Protein AF-A0A8D2JE62-F1 (afdb_monomer_lite)

Structure (mmCIF, N/CA/C/O backbone):
data_AF-A0A8D2JE62-F1
#
_entry.id   AF-A0A8D2JE62-F1
#
loop_
_atom_site.group_PDB
_atom_site.id
_atom_site.type_symbol
_atom_site.label_atom_id
_atom_site.label_alt_id
_atom_site.label_comp_id
_atom_site.label_asym_id
_atom_site.label_entity_id
_atom_site.label_seq_id
_atom_site.pdbx_PDB_ins_code
_atom_site.Cartn_x
_atom_site.Cartn_y
_atom_site.Cartn_z
_atom_site.occupancy
_atom_site.B_iso_or_equiv
_atom_site.auth_seq_id
_atom_site.auth_comp_id
_atom_site.auth_asym_id
_atom_site.auth_atom_id
_atom_site.pdbx_PDB_model_num
ATOM 1 N N . SER A 1 1 ? -6.660 8.225 50.524 1.00 77.94 1 SER A N 1
ATOM 2 C CA . SER A 1 1 ? -7.912 8.021 49.772 1.00 77.94 1 SER A CA 1
ATOM 3 C C . SER A 1 1 ? -7.592 7.140 48.583 1.00 77.94 1 SER A C 1
ATOM 5 O O . SER A 1 1 ? -6.621 7.439 47.899 1.00 77.94 1 SER A O 1
ATOM 7 N N . GLU A 1 2 ? -8.326 6.053 48.366 1.00 88.00 2 GLU A N 1
ATOM 8 C CA . GLU A 1 2 ? -8.067 5.093 47.274 1.00 88.00 2 GLU A CA 1
ATOM 9 C C . GLU A 1 2 ? -8.106 5.766 45.893 1.00 88.00 2 GLU A C 1
ATOM 11 O O . GLU A 1 2 ? -7.274 5.485 45.040 1.00 88.00 2 GLU A O 1
ATOM 16 N N . MET A 1 3 ? -8.961 6.779 45.735 1.00 85.88 3 MET A N 1
ATOM 17 C CA . MET A 1 3 ? -9.026 7.641 44.548 1.00 85.88 3 MET A CA 1
ATOM 18 C C . MET A 1 3 ? -7.723 8.394 44.242 1.00 85.88 3 MET A C 1
ATOM 20 O O . MET A 1 3 ? -7.415 8.643 43.082 1.00 85.88 3 MET A O 1
ATOM 24 N N . ALA A 1 4 ? -6.946 8.764 45.266 1.00 89.69 4 ALA A N 1
ATOM 25 C CA . ALA A 1 4 ? -5.670 9.448 45.056 1.00 89.69 4 ALA A CA 1
ATOM 26 C C . ALA A 1 4 ? -4.603 8.487 44.512 1.00 89.69 4 ALA A C 1
ATOM 28 O O . ALA A 1 4 ? -3.853 8.875 43.626 1.00 89.69 4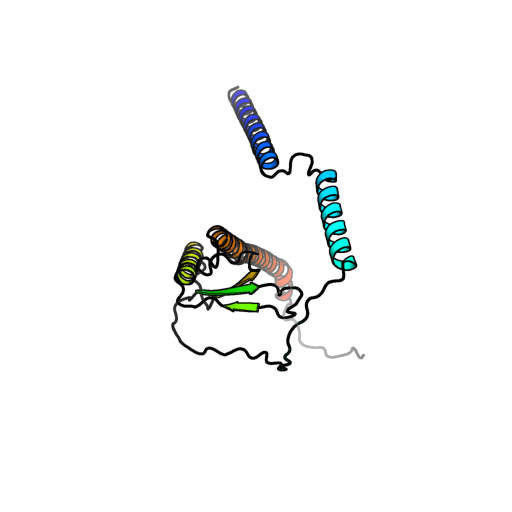 ALA A O 1
ATOM 29 N N . LYS A 1 5 ? -4.598 7.232 44.989 1.00 90.31 5 LYS A N 1
ATOM 30 C CA . LYS A 1 5 ? -3.720 6.178 44.464 1.00 90.31 5 LYS A CA 1
ATOM 31 C C . LYS A 1 5 ? -4.073 5.821 43.024 1.00 90.31 5 LYS A C 1
ATOM 33 O O . LYS A 1 5 ? -3.188 5.788 42.186 1.00 90.31 5 LYS A O 1
ATOM 38 N N . LEU A 1 6 ? -5.362 5.647 42.724 1.00 92.38 6 LEU A N 1
ATOM 39 C CA . LEU A 1 6 ? -5.807 5.329 41.365 1.00 92.38 6 LEU A CA 1
ATOM 40 C C . LEU A 1 6 ? -5.449 6.444 40.370 1.00 92.38 6 LEU A C 1
ATOM 42 O O . LEU A 1 6 ? -5.024 6.172 39.257 1.00 92.38 6 LEU A O 1
ATOM 46 N N . LYS A 1 7 ? -5.585 7.712 40.775 1.00 92.19 7 LYS A N 1
ATOM 47 C CA . LYS A 1 7 ? -5.187 8.853 39.941 1.00 92.19 7 LYS A CA 1
ATOM 48 C C . LYS A 1 7 ? -3.679 8.878 39.671 1.00 92.19 7 LYS A C 1
ATOM 50 O O . LYS A 1 7 ? -3.275 9.235 38.571 1.00 92.19 7 LYS A O 1
ATOM 55 N N . GLU A 1 8 ? -2.867 8.557 40.674 1.00 92.88 8 GLU A N 1
ATOM 56 C CA . GLU A 1 8 ? -1.410 8.477 40.539 1.00 92.88 8 GLU A CA 1
ATOM 57 C C . GLU A 1 8 ? -0.997 7.316 39.628 1.00 92.88 8 GLU A C 1
ATOM 59 O O . GLU A 1 8 ? -0.172 7.511 38.746 1.00 92.88 8 GLU A O 1
ATOM 64 N N . GLU A 1 9 ? -1.637 6.156 39.771 1.00 93.19 9 GLU A N 1
ATOM 65 C CA . GLU A 1 9 ? -1.402 4.974 38.938 1.00 93.19 9 GLU A CA 1
ATOM 66 C C . GLU A 1 9 ? -1.793 5.217 37.478 1.00 93.19 9 GLU A C 1
ATOM 68 O O . GLU A 1 9 ? -0.988 4.990 36.585 1.00 93.19 9 GLU A O 1
ATOM 73 N N . VAL A 1 10 ? -2.969 5.802 37.225 1.00 94.06 10 VAL A N 1
ATOM 74 C CA . VAL A 1 10 ? -3.383 6.188 35.865 1.00 94.06 10 VAL A CA 1
ATOM 75 C C . VAL A 1 10 ? -2.431 7.221 35.268 1.00 94.06 10 VAL A C 1
ATOM 77 O O . VAL A 1 10 ? -2.075 7.118 34.101 1.00 94.06 10 VAL A O 1
ATOM 80 N N . LYS A 1 11 ? -1.998 8.213 36.054 1.00 95.44 11 LYS A N 1
ATOM 81 C CA . LYS A 1 11 ? -1.038 9.220 35.592 1.00 95.44 11 LYS A CA 1
ATOM 82 C C . LYS A 1 11 ? 0.308 8.586 35.242 1.00 95.44 11 LYS A C 1
ATOM 84 O O . LYS A 1 11 ? 0.858 8.911 34.200 1.00 95.44 11 LYS A O 1
ATOM 89 N N . SER A 1 12 ? 0.802 7.690 36.092 1.00 94.38 12 SER A N 1
ATOM 90 C CA . SER A 1 12 ? 2.058 6.975 35.875 1.00 94.38 12 SER A CA 1
ATOM 91 C C . SER A 1 12 ? 1.988 6.080 34.643 1.00 94.38 12 SER A C 1
ATOM 93 O O . SER A 1 12 ? 2.937 6.055 33.867 1.00 94.38 12 SER A O 1
ATOM 95 N N . GLU A 1 13 ? 0.880 5.363 34.446 1.00 94.38 13 GLU A N 1
ATOM 96 C CA . GLU A 1 13 ? 0.725 4.497 33.278 1.00 94.38 13 GLU A CA 1
ATOM 97 C C . GLU A 1 13 ? 0.592 5.337 32.004 1.00 94.38 13 GLU A C 1
ATOM 99 O O . GLU A 1 13 ? 1.232 5.035 31.010 1.00 94.38 13 GLU A O 1
ATOM 104 N N . MET A 1 14 ? -0.136 6.458 32.043 1.00 95.00 14 MET A N 1
ATOM 105 C CA . MET A 1 14 ? -0.191 7.390 30.912 1.00 95.00 14 MET A CA 1
ATOM 106 C C . MET A 1 14 ? 1.179 7.983 30.570 1.00 95.00 14 MET A C 1
ATOM 108 O O . MET A 1 14 ? 1.516 8.055 29.396 1.00 95.00 14 MET A O 1
ATOM 112 N N . GLU A 1 15 ? 1.960 8.420 31.563 1.00 94.50 15 GLU A N 1
ATOM 113 C CA . GLU A 1 15 ? 3.310 8.960 31.331 1.00 94.50 15 GLU A CA 1
ATOM 114 C C . GLU A 1 15 ? 4.224 7.904 30.697 1.00 94.50 15 GLU A C 1
ATOM 116 O O . GLU A 1 15 ? 4.922 8.195 29.733 1.00 94.50 15 GLU A O 1
ATOM 121 N N . LYS A 1 16 ? 4.124 6.655 31.154 1.00 95.56 16 LYS A N 1
ATOM 122 C CA . LYS A 1 16 ? 4.861 5.519 30.597 1.00 95.56 16 LYS A CA 1
ATOM 123 C C . LYS A 1 16 ? 4.451 5.179 29.161 1.00 95.56 16 LYS A C 1
ATOM 125 O O . LYS A 1 16 ? 5.318 4.890 28.345 1.00 95.56 16 LYS A O 1
ATOM 130 N N . GLU A 1 17 ? 3.160 5.230 28.837 1.00 95.69 17 GLU A N 1
ATOM 131 C CA . GLU A 1 17 ? 2.690 5.038 27.457 1.00 95.69 17 GLU A CA 1
ATOM 132 C C . GLU A 1 17 ? 3.149 6.187 26.543 1.00 95.69 17 GLU A C 1
ATOM 134 O O . GLU A 1 17 ? 3.487 5.951 25.388 1.00 95.69 17 GLU A O 1
ATOM 139 N N . PHE A 1 18 ? 3.222 7.427 27.044 1.00 95.75 18 PHE A N 1
ATOM 140 C CA . PHE A 1 18 ? 3.784 8.546 26.278 1.00 95.75 18 PHE A CA 1
ATOM 141 C C . PHE A 1 18 ? 5.275 8.365 25.991 1.00 95.75 18 PHE A C 1
ATOM 143 O O . PHE A 1 18 ? 5.689 8.587 24.855 1.00 95.75 18 PHE A O 1
ATOM 150 N N . ASP A 1 19 ? 6.059 7.949 26.986 1.00 95.56 19 ASP A N 1
ATOM 151 C CA . ASP A 1 19 ? 7.485 7.667 26.797 1.00 95.56 19 ASP A CA 1
ATOM 152 C C . ASP A 1 19 ? 7.686 6.516 25.796 1.00 95.56 19 ASP A C 1
ATOM 154 O O . ASP A 1 19 ? 8.519 6.618 24.900 1.00 95.56 19 ASP A O 1
ATOM 158 N N . HIS A 1 20 ? 6.848 5.474 25.865 1.00 94.25 20 HIS A N 1
ATOM 159 C CA . HIS A 1 20 ? 6.879 4.368 24.907 1.00 94.25 20 HIS A CA 1
ATOM 160 C C . HIS A 1 20 ? 6.617 4.821 23.463 1.00 94.25 20 HIS A C 1
ATOM 162 O O . HIS A 1 20 ? 7.336 4.405 22.558 1.00 94.25 20 HIS A O 1
ATOM 168 N N . ILE A 1 21 ? 5.633 5.703 23.252 1.00 94.00 21 ILE A N 1
ATOM 169 C CA . ILE A 1 21 ? 5.324 6.264 21.928 1.00 94.00 21 ILE A CA 1
ATOM 170 C C . ILE A 1 21 ? 6.482 7.123 21.407 1.00 94.00 21 ILE A C 1
ATOM 172 O O . ILE A 1 21 ? 6.768 7.100 20.213 1.00 94.00 21 ILE A O 1
ATOM 176 N N . ILE A 1 22 ? 7.137 7.904 22.272 1.00 91.00 22 ILE A N 1
ATOM 177 C CA . ILE A 1 22 ? 8.282 8.734 21.869 1.00 91.00 22 ILE A CA 1
ATOM 178 C C . ILE A 1 22 ? 9.429 7.848 21.379 1.00 91.00 22 ILE A C 1
ATOM 180 O O . ILE A 1 22 ? 9.965 8.119 20.306 1.00 91.00 22 ILE A O 1
ATOM 184 N N . ASP A 1 23 ? 9.754 6.789 22.120 1.00 90.19 23 ASP A N 1
ATOM 185 C CA . ASP A 1 23 ? 10.817 5.851 21.752 1.00 90.19 23 ASP A CA 1
ATOM 186 C C . ASP A 1 23 ? 10.491 5.114 20.438 1.00 90.19 23 ASP A C 1
ATOM 188 O O . ASP A 1 23 ? 11.339 5.028 19.553 1.00 90.19 23 ASP A O 1
ATOM 192 N N . GLU A 1 24 ? 9.247 4.646 20.268 1.00 89.56 24 GLU A N 1
ATOM 193 C CA . GLU A 1 24 ? 8.791 3.974 19.041 1.00 89.56 24 GLU A CA 1
ATOM 194 C C . GLU A 1 24 ? 8.890 4.897 17.820 1.00 89.56 24 GLU A C 1
ATOM 196 O O . GLU A 1 24 ? 9.464 4.526 16.798 1.00 89.56 24 GLU A O 1
ATOM 201 N N . VAL A 1 25 ? 8.407 6.136 17.942 1.00 84.94 25 VAL A N 1
ATOM 202 C CA . VAL A 1 25 ? 8.476 7.124 16.857 1.00 84.94 25 VAL A CA 1
ATOM 203 C C . VAL A 1 25 ? 9.922 7.533 16.562 1.00 84.94 25 VAL A C 1
ATOM 205 O O . VAL A 1 25 ? 10.266 7.806 15.411 1.00 84.94 25 VAL A O 1
ATOM 208 N N . GLU A 1 26 ? 10.790 7.597 17.570 1.00 80.88 26 GLU A N 1
ATOM 209 C CA . GLU A 1 26 ? 12.200 7.932 17.375 1.00 80.88 26 GLU A CA 1
ATOM 210 C C . GLU A 1 26 ? 12.970 6.812 16.652 1.00 80.88 26 GLU A C 1
ATOM 212 O O . GLU A 1 26 ? 13.775 7.117 15.764 1.00 80.88 26 GLU A O 1
ATOM 217 N N . ASP A 1 27 ? 12.670 5.546 16.955 1.00 82.00 27 ASP A N 1
ATOM 218 C CA . ASP A 1 27 ? 13.190 4.371 16.245 1.00 82.00 27 ASP A CA 1
ATOM 219 C C . ASP A 1 27 ? 12.645 4.281 14.806 1.00 82.00 27 ASP A C 1
ATOM 221 O O . ASP A 1 27 ? 13.393 4.003 13.861 1.00 82.00 27 ASP A O 1
ATOM 225 N N . GLU A 1 28 ? 11.359 4.574 14.590 1.00 81.50 28 GLU A N 1
ATOM 226 C CA . GLU A 1 28 ? 10.763 4.651 13.249 1.00 81.50 28 GLU A CA 1
ATOM 227 C C . GLU A 1 28 ? 11.423 5.753 12.406 1.00 81.50 28 GLU A C 1
ATOM 229 O O . GLU A 1 28 ? 11.853 5.514 11.279 1.00 81.50 28 GLU A O 1
ATOM 234 N N . LEU A 1 29 ? 11.619 6.949 12.966 1.00 72.62 29 LEU A N 1
ATOM 235 C CA . LEU A 1 29 ? 12.303 8.042 12.268 1.00 72.62 29 LEU A CA 1
ATOM 236 C C . LEU A 1 29 ? 13.772 7.723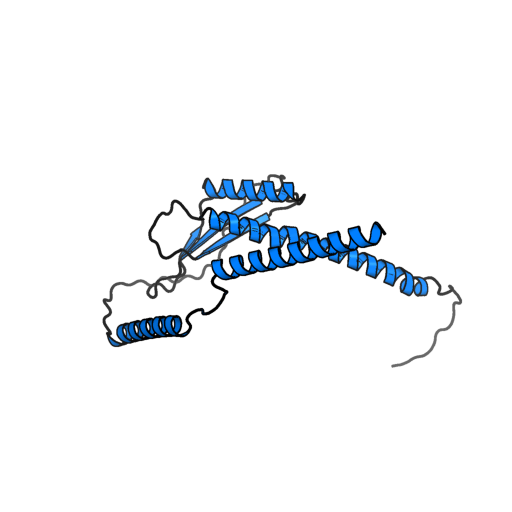 11.953 1.00 72.62 29 LEU A C 1
ATOM 238 O O . LEU A 1 29 ? 14.304 8.208 10.947 1.00 72.62 29 LEU A O 1
ATOM 242 N N . GLU A 1 30 ? 14.446 6.947 12.803 1.00 69.44 30 GLU A N 1
ATOM 243 C CA . GLU A 1 30 ? 15.817 6.484 12.573 1.00 69.44 30 GLU A CA 1
ATOM 244 C C . GLU A 1 30 ? 15.878 5.431 11.458 1.00 69.44 30 GLU A C 1
ATOM 246 O O . GLU A 1 30 ? 16.712 5.536 10.554 1.00 69.44 30 GLU A O 1
ATOM 251 N N . THR A 1 31 ? 14.959 4.464 11.464 1.00 67.50 31 THR A N 1
ATOM 252 C CA . THR A 1 31 ? 14.883 3.401 10.447 1.00 67.50 31 THR A CA 1
ATOM 253 C C . THR A 1 31 ? 14.423 3.907 9.079 1.00 67.50 31 THR A C 1
ATOM 255 O O . THR A 1 31 ? 14.928 3.446 8.054 1.00 67.50 31 THR A O 1
ATOM 258 N N . GLU A 1 32 ? 13.544 4.906 9.040 1.00 68.62 32 GLU A N 1
ATOM 259 C CA . GLU A 1 32 ? 13.113 5.578 7.811 1.00 68.62 32 GLU A CA 1
ATOM 260 C C . GLU A 1 32 ? 14.114 6.643 7.317 1.00 68.62 32 GLU A C 1
ATOM 262 O O . GLU A 1 32 ? 13.937 7.225 6.243 1.00 68.62 32 GLU A O 1
ATOM 267 N N . GLY A 1 33 ? 15.195 6.901 8.066 1.00 60.84 33 GLY A N 1
ATOM 268 C CA . GLY A 1 33 ? 16.238 7.865 7.694 1.00 60.84 33 GLY A CA 1
ATOM 269 C C . GLY A 1 33 ? 15.775 9.328 7.720 1.00 60.84 33 GLY A C 1
ATOM 270 O O . GLY A 1 33 ? 16.369 10.184 7.059 1.00 60.84 33 GLY A O 1
ATOM 271 N N . LEU A 1 34 ? 14.705 9.621 8.465 1.00 56.78 34 LEU A N 1
ATOM 272 C CA . LEU A 1 34 ? 14.113 10.951 8.628 1.00 56.78 34 LEU A CA 1
ATOM 273 C C . LEU A 1 34 ? 14.678 11.701 9.848 1.00 56.78 34 LEU A C 1
ATOM 275 O O . LEU A 1 34 ? 14.569 12.930 9.930 1.00 56.78 34 LEU A O 1
ATOM 279 N N . LYS A 1 35 ? 15.343 10.992 10.766 1.00 57.59 35 LYS A N 1
ATOM 280 C CA . LYS A 1 35 ? 16.082 11.560 11.899 1.00 57.59 35 LYS A CA 1
ATOM 281 C C . LYS A 1 35 ? 17.449 12.085 11.451 1.00 57.59 35 LYS A C 1
ATOM 283 O O . LYS A 1 35 ? 18.445 11.382 11.501 1.00 57.59 35 LYS A O 1
ATOM 288 N N . GLY A 1 36 ? 17.497 13.357 11.057 1.00 62.72 36 GLY A N 1
ATOM 289 C CA . GLY A 1 36 ? 18.741 14.135 11.019 1.00 62.72 36 GLY A CA 1
ATOM 290 C C . GLY A 1 36 ? 19.742 13.769 9.911 1.00 62.72 36 GLY A C 1
ATOM 291 O O . GLY A 1 36 ? 20.445 12.774 9.963 1.00 62.72 36 GLY A O 1
ATOM 292 N N . GLU A 1 37 ? 19.886 14.704 8.968 1.00 60.38 37 GLU A N 1
ATOM 293 C CA . GLU A 1 37 ? 20.927 14.770 7.933 1.00 60.38 37 GLU A CA 1
ATOM 294 C C . GLU A 1 37 ? 20.813 13.723 6.808 1.00 60.38 37 GLU A C 1
ATOM 296 O O . GLU A 1 37 ? 21.725 12.950 6.528 1.00 60.38 37 GLU A O 1
ATOM 301 N N . PHE A 1 38 ? 19.742 13.839 6.006 1.00 62.78 38 PHE A N 1
ATOM 302 C CA . PHE A 1 38 ? 19.917 13.668 4.560 1.00 62.78 38 PHE A CA 1
ATOM 303 C C . PHE A 1 38 ? 21.101 14.554 4.164 1.00 62.78 38 PHE A C 1
ATOM 305 O O . PHE A 1 38 ? 20.961 15.783 4.157 1.00 62.78 38 PHE A O 1
ATOM 312 N N . ASP A 1 39 ? 22.274 13.953 3.931 1.00 70.75 39 ASP A N 1
ATOM 313 C CA . ASP A 1 39 ? 23.511 14.686 3.672 1.00 70.75 39 ASP A CA 1
ATOM 314 C C . ASP A 1 39 ? 23.373 15.407 2.330 1.00 70.75 39 ASP A C 1
ATOM 316 O O . ASP A 1 39 ? 23.745 14.939 1.247 1.00 70.75 39 ASP A O 1
ATOM 320 N N . ARG A 1 40 ? 22.779 16.598 2.412 1.00 79.19 40 ARG A N 1
ATOM 321 C CA . ARG A 1 40 ? 22.464 17.456 1.281 1.00 79.19 40 ARG A CA 1
ATOM 322 C C . ARG A 1 40 ? 23.733 17.754 0.497 1.00 79.19 40 ARG A C 1
ATOM 324 O O . ARG A 1 40 ? 23.651 17.947 -0.715 1.00 79.19 40 ARG A O 1
ATOM 331 N N . LYS A 1 41 ? 24.903 17.763 1.148 1.00 78.56 41 LYS A N 1
ATOM 332 C CA . LYS A 1 41 ? 26.198 17.970 0.496 1.00 78.56 41 LYS A CA 1
ATOM 333 C C . LYS A 1 41 ? 26.618 16.722 -0.280 1.00 78.56 41 LYS A C 1
ATOM 335 O O . LYS A 1 41 ? 27.015 16.866 -1.438 1.00 78.56 41 LYS A O 1
ATOM 340 N N . GLN A 1 42 ? 26.478 15.521 0.282 1.00 82.31 42 GLN A N 1
ATOM 341 C CA . GLN A 1 42 ? 26.730 14.263 -0.435 1.00 82.31 42 GLN A CA 1
ATOM 342 C C . GLN A 1 42 ? 25.779 14.080 -1.627 1.00 82.31 42 GLN A C 1
ATOM 344 O O . GLN A 1 42 ? 26.236 13.784 -2.735 1.00 82.31 42 GLN A O 1
ATOM 349 N N . ALA A 1 43 ? 24.484 14.341 -1.444 1.00 81.81 43 ALA A N 1
ATOM 350 C CA . ALA A 1 43 ? 23.490 14.294 -2.514 1.00 81.81 43 ALA A CA 1
ATOM 351 C C . ALA A 1 43 ? 23.800 15.316 -3.623 1.00 81.81 43 ALA A C 1
ATOM 353 O O . ALA A 1 43 ? 23.815 14.971 -4.806 1.00 81.81 43 ALA A O 1
ATOM 354 N N . SER A 1 44 ? 24.153 16.553 -3.252 1.00 88.69 44 SER A N 1
ATOM 355 C CA . SER A 1 44 ? 24.541 17.597 -4.214 1.00 88.69 44 SER A CA 1
ATOM 356 C C . SER A 1 44 ? 25.818 17.233 -4.975 1.00 88.69 44 SER A C 1
ATOM 358 O O . SER A 1 44 ? 25.907 17.463 -6.179 1.00 88.69 44 SER A O 1
ATOM 360 N N . LYS A 1 45 ? 26.802 16.618 -4.308 1.00 91.38 45 LYS A N 1
ATOM 361 C CA . LYS A 1 45 ? 28.040 16.142 -4.943 1.00 91.38 45 LYS A CA 1
ATOM 362 C C . LYS A 1 45 ? 27.771 14.993 -5.920 1.00 91.38 45 LYS A C 1
ATOM 364 O O . LYS A 1 45 ? 28.352 14.972 -7.006 1.00 91.38 45 LYS A O 1
ATOM 369 N N . SER A 1 46 ? 26.876 14.071 -5.561 1.00 88.75 46 SER A N 1
ATOM 370 C CA . SER A 1 46 ? 26.434 12.977 -6.435 1.00 88.75 46 SER A CA 1
ATOM 371 C C . SER A 1 46 ? 25.721 13.509 -7.685 1.00 88.75 46 SER A C 1
ATOM 373 O O . SER A 1 46 ? 26.035 13.114 -8.814 1.00 88.75 46 SER A O 1
ATOM 375 N N . LEU A 1 47 ? 24.843 14.501 -7.503 1.00 91.38 47 LEU A N 1
ATOM 376 C CA . LEU A 1 47 ? 24.164 15.185 -8.601 1.00 91.38 47 LEU A CA 1
ATOM 377 C C . LEU A 1 47 ? 25.158 15.915 -9.517 1.00 91.38 47 LEU A C 1
ATOM 379 O O . LEU A 1 47 ? 25.101 15.752 -10.734 1.00 91.38 47 LEU A O 1
ATOM 383 N N . ALA A 1 48 ? 26.110 16.659 -8.951 1.00 93.31 48 ALA A N 1
ATOM 384 C CA . ALA A 1 48 ? 27.133 17.373 -9.715 1.00 93.31 48 ALA A CA 1
ATOM 385 C C . ALA A 1 48 ? 28.036 16.422 -10.522 1.00 93.31 48 ALA A C 1
ATOM 387 O O . ALA A 1 48 ? 28.325 16.683 -11.688 1.00 93.31 48 ALA A O 1
ATOM 388 N N . SER A 1 49 ? 28.440 15.283 -9.945 1.00 89.94 49 SER A N 1
ATOM 389 C CA . SER A 1 49 ? 29.208 14.259 -10.672 1.00 89.94 49 SER A CA 1
ATOM 390 C C . SER A 1 49 ? 28.410 13.668 -11.836 1.00 89.94 49 SER A C 1
ATOM 392 O O . SER A 1 49 ? 28.960 13.431 -12.912 1.00 89.94 49 SER A O 1
ATOM 394 N N . THR A 1 50 ? 27.106 13.472 -11.641 1.00 91.00 50 THR A N 1
ATOM 395 C CA . THR A 1 50 ? 26.204 12.978 -12.687 1.00 91.00 50 THR A CA 1
ATOM 396 C C . THR A 1 50 ? 26.025 14.009 -13.802 1.00 91.00 50 THR A C 1
ATOM 398 O O . THR A 1 50 ? 26.101 13.647 -14.973 1.00 91.00 50 THR A O 1
ATOM 401 N N . LEU A 1 51 ? 25.878 15.294 -13.466 1.00 93.19 51 LEU A N 1
ATOM 402 C CA . LEU A 1 51 ? 25.820 16.390 -14.439 1.00 93.19 51 LEU A CA 1
ATOM 403 C C . LEU A 1 51 ? 27.103 16.497 -15.270 1.00 93.19 51 LEU A C 1
ATOM 405 O O . LEU A 1 51 ? 27.017 16.557 -16.493 1.00 93.19 51 LEU A O 1
ATOM 409 N N . ASN A 1 52 ? 28.279 16.430 -14.642 1.00 91.69 52 ASN A N 1
ATOM 410 C CA . ASN A 1 52 ? 29.553 16.460 -15.368 1.00 91.69 52 ASN A CA 1
ATOM 411 C C . ASN A 1 52 ? 29.677 15.282 -16.347 1.00 91.69 52 ASN A C 1
ATOM 413 O O . ASN A 1 52 ? 30.007 15.490 -17.508 1.00 91.69 52 ASN A O 1
ATOM 417 N N . LYS A 1 53 ? 29.282 14.066 -15.939 1.00 90.94 53 LYS A N 1
ATOM 418 C CA . LYS A 1 53 ? 29.243 12.898 -16.841 1.00 90.94 53 LYS A CA 1
ATOM 419 C C . LYS A 1 53 ? 28.305 13.094 -18.036 1.00 90.94 53 LYS A C 1
ATOM 421 O O . LYS A 1 53 ? 28.550 12.532 -19.100 1.00 90.94 53 LYS A O 1
ATOM 426 N N . LEU A 1 54 ? 27.202 13.824 -17.868 1.00 89.75 54 LEU A N 1
ATOM 427 C CA . LEU A 1 54 ? 26.268 14.112 -18.960 1.00 89.75 54 LEU A CA 1
ATOM 428 C C . LEU A 1 54 ? 26.835 15.158 -19.922 1.00 89.75 54 LEU A C 1
ATOM 430 O O . LEU A 1 54 ? 26.701 14.980 -21.129 1.00 89.75 54 LEU A O 1
ATOM 434 N N . ILE A 1 55 ? 27.506 16.187 -19.403 1.00 88.88 55 ILE A N 1
ATOM 435 C CA . ILE A 1 55 ? 28.216 17.186 -20.211 1.00 88.88 55 ILE A CA 1
ATOM 436 C C . ILE A 1 55 ? 29.337 16.510 -21.011 1.00 88.88 55 ILE A C 1
ATOM 438 O O . ILE A 1 55 ? 29.375 16.657 -22.228 1.00 88.88 55 ILE A O 1
ATOM 442 N N . ASP A 1 56 ? 30.145 15.648 -20.385 1.00 85.25 56 ASP A N 1
ATOM 443 C CA . ASP A 1 56 ? 31.204 14.890 -21.070 1.00 85.25 56 ASP A CA 1
ATOM 444 C C . ASP A 1 56 ? 30.646 14.004 -22.198 1.00 85.25 56 ASP A C 1
ATOM 446 O O . ASP A 1 56 ? 31.251 13.853 -23.262 1.00 85.25 56 ASP A O 1
ATOM 450 N N . LYS A 1 57 ? 29.462 13.410 -21.998 1.00 81.94 57 LYS A N 1
ATOM 451 C CA . LYS A 1 57 ? 28.771 12.600 -23.017 1.00 81.94 57 LYS A CA 1
ATOM 452 C C . LYS A 1 57 ? 28.175 13.434 -24.154 1.00 81.94 57 LYS A C 1
ATOM 454 O O . LYS A 1 57 ? 27.986 12.891 -25.240 1.00 81.94 57 LYS A O 1
ATOM 459 N N . LEU A 1 58 ? 27.871 14.709 -23.915 1.00 80.50 58 LEU A N 1
ATOM 460 C CA . LEU A 1 58 ? 27.407 15.645 -24.940 1.00 80.50 58 LEU A CA 1
ATOM 461 C C . LEU A 1 58 ? 28.585 16.221 -25.740 1.00 80.50 58 LEU A C 1
ATOM 463 O O . LEU A 1 58 ? 28.517 16.246 -26.967 1.00 80.50 58 LEU A O 1
ATOM 467 N N . ASP A 1 59 ? 29.686 16.576 -25.075 1.00 70.62 59 ASP A N 1
ATOM 468 C CA . ASP A 1 59 ? 30.893 17.113 -25.721 1.00 70.62 59 ASP A CA 1
ATOM 469 C C . ASP A 1 59 ? 31.697 16.045 -26.482 1.00 70.62 59 ASP A C 1
ATOM 471 O O . ASP A 1 59 ? 32.367 16.346 -27.470 1.00 70.62 59 ASP A O 1
ATOM 475 N N . SER A 1 60 ? 31.610 14.769 -26.087 1.00 61.50 60 SER A N 1
ATOM 476 C CA . SER A 1 60 ? 32.344 13.675 -26.747 1.00 61.50 60 SER A CA 1
ATOM 477 C C . SER A 1 60 ? 31.765 13.208 -28.090 1.00 61.50 60 SER A C 1
ATOM 479 O O . SER A 1 60 ? 32.352 12.320 -28.709 1.00 61.50 60 SER A O 1
ATOM 481 N N . GLY A 1 61 ? 30.669 13.800 -28.583 1.00 57.84 61 GLY A N 1
ATOM 482 C CA . GLY A 1 61 ? 30.305 13.866 -30.010 1.00 57.84 61 GLY A CA 1
ATOM 483 C C . GLY A 1 61 ? 30.331 12.581 -30.864 1.00 57.84 61 GLY A C 1
ATOM 484 O O . GLY A 1 61 ? 30.373 12.686 -32.090 1.00 57.84 61 GLY A O 1
ATOM 485 N N . LYS A 1 62 ? 30.327 11.365 -30.295 1.00 43.91 62 LYS A N 1
ATOM 486 C CA . LYS A 1 62 ? 30.561 10.127 -31.064 1.00 43.91 62 LYS A CA 1
ATOM 487 C C . LYS A 1 62 ? 29.313 9.255 -31.161 1.00 43.91 62 LYS A C 1
ATOM 489 O O . LYS A 1 62 ? 28.995 8.454 -30.287 1.00 43.91 62 LYS A O 1
ATOM 494 N N . VAL A 1 63 ? 28.638 9.399 -32.296 1.00 48.25 63 VAL A N 1
ATOM 495 C CA . VAL A 1 63 ? 27.492 8.596 -32.734 1.00 48.25 63 VAL A CA 1
ATOM 496 C C . VAL A 1 63 ? 27.983 7.473 -33.660 1.00 48.25 63 VAL A C 1
ATOM 498 O O . VAL A 1 63 ? 28.632 7.778 -34.660 1.00 48.25 63 VAL A O 1
ATOM 501 N N . PRO A 1 64 ? 27.630 6.192 -33.440 1.00 39.59 64 PRO A N 1
ATOM 502 C CA . PRO A 1 64 ? 27.587 5.212 -34.513 1.00 39.59 64 PRO A CA 1
ATOM 503 C C . PRO A 1 64 ? 26.150 5.103 -35.031 1.00 39.59 64 PRO A C 1
ATOM 505 O O . PRO A 1 64 ? 25.226 4.655 -34.348 1.00 39.59 64 PRO A O 1
ATOM 508 N N . ASN A 1 65 ? 25.984 5.593 -36.250 1.00 38.66 65 ASN A N 1
ATOM 509 C CA . ASN A 1 65 ? 24.772 5.601 -37.055 1.00 38.66 65 ASN A CA 1
ATOM 510 C C . ASN A 1 65 ? 24.507 4.200 -37.648 1.00 38.66 65 ASN A C 1
ATOM 512 O O . ASN A 1 65 ? 25.471 3.535 -38.027 1.00 38.66 65 ASN A O 1
ATOM 516 N N . LYS A 1 66 ? 23.238 3.768 -37.735 1.00 35.72 66 LYS A N 1
ATOM 517 C CA . LYS A 1 66 ? 22.741 2.773 -38.712 1.00 35.72 66 LYS A CA 1
ATOM 518 C C . LYS A 1 66 ? 21.218 2.576 -38.602 1.00 35.72 66 LYS A C 1
ATOM 520 O O . LYS A 1 66 ? 20.751 2.061 -37.592 1.00 35.72 66 LYS A O 1
ATOM 525 N N . GLY A 1 67 ? 20.517 2.884 -39.697 1.00 28.17 67 GLY A N 1
ATOM 526 C CA . GLY A 1 67 ? 19.477 2.016 -40.266 1.00 28.17 67 GLY A CA 1
ATOM 527 C C . GLY A 1 67 ? 18.011 2.373 -40.010 1.00 28.17 67 GLY A C 1
ATOM 528 O O . GLY A 1 67 ? 17.409 1.834 -39.092 1.00 28.17 67 GLY A O 1
ATOM 529 N N . ASP A 1 68 ? 17.474 3.236 -40.874 1.00 32.03 68 ASP A N 1
ATOM 530 C CA . ASP A 1 68 ? 16.185 3.195 -41.592 1.00 32.03 68 ASP A CA 1
ATOM 531 C C . ASP A 1 68 ? 15.000 2.382 -41.023 1.00 32.03 68 ASP A C 1
ATOM 533 O O . ASP A 1 68 ? 15.064 1.154 -40.925 1.00 32.03 68 ASP A O 1
ATOM 537 N N . LYS A 1 69 ? 13.840 3.041 -40.863 1.00 32.78 69 LYS A N 1
ATOM 538 C CA . LYS A 1 69 ? 12.677 2.940 -41.780 1.00 32.78 69 LYS A CA 1
ATOM 539 C C . LYS A 1 69 ? 11.456 3.671 -41.211 1.00 32.78 69 LYS A C 1
ATOM 541 O O . LYS A 1 69 ? 11.051 3.439 -40.078 1.00 32.78 69 LYS A O 1
ATOM 546 N N . GLU A 1 70 ? 10.882 4.536 -42.042 1.00 38.88 70 GLU A N 1
ATOM 547 C CA . GLU A 1 70 ? 9.549 5.117 -41.893 1.00 38.88 70 GLU A CA 1
ATOM 548 C C . GLU A 1 70 ? 8.475 4.023 -41.880 1.00 38.88 70 GLU A C 1
ATOM 550 O O . GLU A 1 70 ? 8.506 3.116 -42.713 1.00 38.88 70 GLU A O 1
ATOM 555 N N . GLN A 1 71 ? 7.494 4.163 -40.989 1.00 35.25 71 GLN A N 1
ATOM 556 C CA . GLN A 1 71 ? 6.114 3.756 -41.234 1.00 35.25 71 GLN A CA 1
ATOM 557 C C . GLN A 1 71 ? 5.194 4.658 -40.407 1.00 35.25 71 GLN A C 1
ATOM 559 O O . GLN A 1 71 ? 5.170 4.603 -39.180 1.00 35.25 71 GLN A O 1
ATOM 564 N N . ASP A 1 72 ? 4.467 5.517 -41.121 1.00 32.94 72 ASP A N 1
ATOM 565 C CA . ASP A 1 72 ? 3.192 6.072 -40.683 1.00 32.94 72 ASP A CA 1
ATOM 566 C C . ASP A 1 72 ? 2.282 4.949 -40.156 1.00 32.94 72 ASP A C 1
ATOM 568 O O . ASP A 1 72 ? 2.249 3.860 -40.730 1.00 32.94 72 ASP A O 1
ATOM 572 N N . ILE A 1 73 ? 1.488 5.239 -39.123 1.00 35.25 73 ILE A N 1
ATOM 573 C CA . ILE A 1 73 ? 0.013 5.237 -39.181 1.00 35.25 73 ILE A CA 1
ATOM 574 C C . ILE A 1 73 ? -0.547 5.392 -37.756 1.00 35.25 73 ILE A C 1
ATOM 576 O O . ILE A 1 73 ? -0.483 4.510 -36.901 1.00 35.25 73 ILE A O 1
ATOM 580 N N . LEU A 1 74 ? -1.172 6.552 -37.547 1.00 51.94 74 LEU A N 1
ATOM 581 C CA . LEU A 1 74 ? -2.291 6.777 -36.636 1.00 51.94 74 LEU A CA 1
ATOM 582 C C . LEU A 1 74 ? -3.278 5.606 -36.675 1.00 51.94 74 LEU A C 1
ATOM 584 O O . LEU A 1 74 ? -4.000 5.460 -37.656 1.00 51.94 74 LEU A O 1
ATOM 588 N N . THR A 1 75 ? -3.404 4.836 -35.596 1.00 31.25 75 THR A N 1
ATOM 589 C CA . THR A 1 75 ? -4.628 4.073 -35.315 1.00 31.25 75 THR A CA 1
ATOM 590 C C . THR A 1 75 ? -4.743 3.817 -33.810 1.00 31.25 75 THR A C 1
ATOM 592 O O . THR A 1 75 ? -4.396 2.758 -33.296 1.00 31.25 75 THR A O 1
ATOM 595 N N . CYS A 1 76 ? -5.287 4.802 -33.091 1.00 42.94 76 CYS A N 1
ATOM 596 C CA . CYS A 1 76 ? -6.100 4.518 -31.912 1.00 42.94 76 CYS A CA 1
ATOM 597 C C . CYS A 1 76 ? -7.327 3.726 -32.379 1.00 42.94 76 CYS A C 1
ATOM 599 O O . CYS A 1 76 ? -8.340 4.318 -32.742 1.00 42.94 76 CYS A O 1
ATOM 601 N N . LEU A 1 77 ? -7.247 2.398 -32.390 1.00 34.94 77 LEU A N 1
ATOM 602 C CA . LEU A 1 77 ? -8.432 1.549 -32.409 1.00 34.94 77 LEU A CA 1
ATOM 603 C C . LEU A 1 77 ? -8.297 0.518 -31.303 1.00 34.94 77 LEU A C 1
ATOM 605 O O . LEU A 1 77 ? -7.493 -0.409 -31.359 1.00 34.94 77 LEU A O 1
ATOM 609 N N . CYS A 1 78 ? -9.126 0.715 -30.285 1.00 39.03 78 CYS A N 1
ATOM 610 C CA . CYS A 1 78 ? -9.539 -0.323 -29.365 1.00 39.03 78 CYS A CA 1
ATOM 611 C C . CYS A 1 78 ? -10.004 -1.548 -30.164 1.00 39.03 78 CYS A C 1
ATOM 613 O O . CYS A 1 78 ? -10.966 -1.426 -30.929 1.00 39.03 78 CYS A O 1
ATOM 615 N N . PRO A 1 79 ? -9.445 -2.745 -29.942 1.00 37.44 79 PRO A N 1
ATOM 616 C CA . PRO A 1 79 ? -10.188 -3.950 -30.231 1.00 37.44 79 PRO A CA 1
ATOM 617 C C . PRO A 1 79 ? -11.256 -4.071 -29.142 1.00 37.44 79 PRO A C 1
ATOM 619 O O . PRO A 1 79 ? -10.960 -4.364 -27.981 1.00 37.44 79 PRO A O 1
ATOM 622 N N . LEU A 1 80 ? -12.511 -3.818 -29.523 1.00 46.00 80 LEU A N 1
ATOM 623 C CA . LEU A 1 80 ? -13.658 -4.433 -28.865 1.00 46.00 80 LEU A CA 1
ATOM 624 C C . LEU A 1 80 ? -13.377 -5.941 -28.774 1.00 46.00 80 LEU A C 1
ATOM 626 O O . LEU A 1 80 ? -13.412 -6.637 -29.784 1.00 46.00 80 LEU A O 1
ATOM 630 N N . SER A 1 81 ? -13.119 -6.458 -27.573 1.00 40.97 81 SER A N 1
ATOM 631 C CA . SER A 1 81 ? -13.309 -7.881 -27.300 1.00 40.97 81 SER A CA 1
ATOM 632 C C . SER A 1 81 ? -14.699 -8.060 -26.695 1.00 40.97 81 SER A C 1
ATOM 634 O O . SER A 1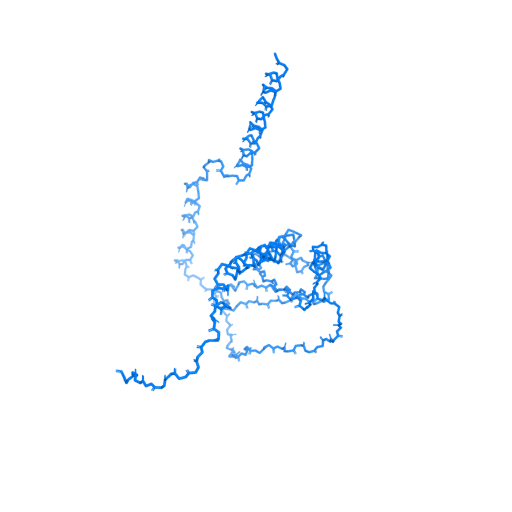 81 ? -14.879 -7.890 -25.488 1.00 40.97 81 SER A O 1
ATOM 636 N N . VAL A 1 82 ? -15.667 -8.354 -27.563 1.00 44.53 82 VAL A N 1
ATOM 637 C CA . VAL A 1 82 ? -16.944 -8.993 -27.226 1.00 44.53 82 VAL A CA 1
ATOM 638 C C . VAL A 1 82 ? -16.678 -10.477 -26.964 1.00 44.53 82 VAL A C 1
ATOM 640 O O . VAL A 1 82 ? -16.184 -11.159 -27.854 1.00 44.53 82 VAL A O 1
ATOM 643 N N . SER A 1 83 ? -16.932 -10.910 -25.727 1.00 39.94 83 SER A N 1
ATOM 644 C CA . SER A 1 83 ? -17.296 -12.253 -25.217 1.00 39.94 83 SER A CA 1
ATOM 645 C C . SER A 1 83 ? -16.972 -12.229 -23.716 1.00 39.94 83 SER A C 1
ATOM 647 O O . SER A 1 83 ? -15.914 -11.739 -23.329 1.00 39.94 83 SER A O 1
ATOM 649 N N . ASP A 1 84 ? -17.787 -12.699 -22.791 1.00 35.88 84 ASP A N 1
ATOM 650 C CA . ASP A 1 84 ? -19.018 -13.468 -22.874 1.00 35.88 84 ASP A CA 1
ATOM 651 C C . ASP A 1 84 ? -19.789 -13.201 -21.572 1.00 35.88 84 ASP A C 1
ATOM 653 O O . ASP A 1 84 ? -19.196 -12.831 -20.547 1.00 35.88 84 ASP A O 1
ATOM 657 N N . GLY A 1 85 ? -21.108 -13.316 -21.644 1.00 44.22 85 GLY A N 1
ATOM 658 C CA . GLY A 1 85 ? -22.000 -13.131 -20.513 1.00 44.22 85 GLY A CA 1
ATOM 659 C C . GLY A 1 85 ? -21.738 -14.185 -19.447 1.00 44.22 85 GLY A C 1
ATOM 660 O O . GLY A 1 85 ? -21.710 -15.375 -19.719 1.00 44.22 85 GLY A O 1
ATOM 661 N N . ASP A 1 86 ? -21.587 -13.725 -18.220 1.00 49.03 86 ASP A N 1
ATOM 662 C CA . ASP A 1 86 ? -21.785 -14.531 -17.020 1.00 49.03 86 ASP A CA 1
ATOM 663 C C . ASP A 1 86 ? -22.279 -13.501 -15.945 1.00 49.03 86 ASP A C 1
ATOM 665 O O . ASP A 1 86 ? -21.980 -12.301 -16.050 1.00 49.03 86 ASP A O 1
ATOM 669 N N . PRO A 1 87 ? -23.177 -13.821 -15.016 1.00 47.97 87 PRO A N 1
ATOM 670 C CA . PRO A 1 87 ? -23.734 -12.826 -14.097 1.00 47.97 87 PRO A CA 1
ATOM 671 C C . PRO A 1 87 ? -23.191 -13.040 -12.684 1.00 47.97 87 PRO A C 1
ATOM 673 O O . PRO A 1 87 ? -23.957 -13.321 -11.772 1.00 47.97 87 PRO A O 1
ATOM 676 N N . ASP A 1 88 ? -21.874 -12.936 -12.501 1.00 50.38 88 ASP A N 1
ATOM 677 C CA . ASP A 1 88 ? -21.255 -13.315 -11.224 1.00 50.38 88 ASP A CA 1
ATOM 678 C C . ASP A 1 88 ? -20.161 -12.344 -10.782 1.00 50.38 88 ASP A C 1
ATOM 680 O O . ASP A 1 88 ? -18.990 -12.685 -10.808 1.00 50.38 88 ASP A O 1
ATOM 684 N N . GLY A 1 89 ? -20.518 -11.093 -10.483 1.00 59.47 89 GLY A N 1
ATOM 685 C CA . GLY A 1 89 ? -19.628 -10.093 -9.872 1.00 59.47 89 GLY A CA 1
ATOM 686 C C . GLY A 1 89 ? -18.139 -10.171 -10.229 1.00 59.47 89 GLY A C 1
ATOM 687 O O . GLY A 1 89 ? -17.274 -10.291 -9.359 1.00 59.47 89 GLY A O 1
ATOM 688 N N . ARG A 1 90 ? -17.825 -10.183 -11.532 1.00 70.19 90 ARG A N 1
ATOM 689 C CA . ARG A 1 90 ? -16.475 -10.533 -11.985 1.00 70.19 90 ARG A CA 1
ATOM 690 C C . ARG A 1 90 ? -15.551 -9.334 -11.941 1.00 70.19 90 ARG A C 1
ATOM 692 O O . ARG A 1 90 ? -15.682 -8.385 -12.717 1.00 70.19 90 ARG A O 1
ATOM 699 N N . VAL A 1 91 ? -14.570 -9.444 -11.058 1.00 80.00 91 VAL A N 1
ATOM 700 C CA . VAL A 1 91 ? -13.348 -8.649 -11.062 1.00 80.00 91 VAL A CA 1
ATOM 701 C C . VAL A 1 91 ? -12.489 -9.107 -12.237 1.00 80.00 91 VAL A C 1
ATOM 703 O O . VAL A 1 91 ? -12.241 -10.299 -12.396 1.00 80.00 91 VAL A O 1
ATOM 706 N N . LYS A 1 92 ? -12.043 -8.168 -13.069 1.00 84.19 92 LYS A N 1
ATOM 707 C CA . LYS A 1 92 ? -11.123 -8.418 -14.180 1.00 84.19 92 LYS A CA 1
ATOM 708 C C . LYS A 1 92 ? -9.875 -7.573 -13.999 1.00 84.19 92 LYS A C 1
ATOM 710 O O . LYS A 1 92 ? -9.961 -6.345 -13.969 1.00 84.19 92 LYS A O 1
ATOM 715 N N . VAL A 1 93 ? -8.711 -8.206 -13.942 1.00 85.56 93 VAL A N 1
ATOM 716 C CA . VAL A 1 93 ? -7.439 -7.493 -13.785 1.00 85.56 93 VAL A CA 1
ATOM 717 C C . VAL A 1 93 ? -6.668 -7.545 -15.097 1.00 85.56 93 VAL A C 1
ATOM 719 O O . VAL A 1 93 ? -6.635 -8.552 -15.796 1.00 85.56 93 VAL A O 1
ATOM 722 N N . ARG A 1 94 ? -6.062 -6.423 -15.476 1.00 85.88 94 ARG A N 1
ATOM 723 C CA . ARG A 1 94 ? -5.212 -6.288 -16.658 1.00 85.88 94 ARG A CA 1
ATOM 724 C C . ARG A 1 94 ? -3.936 -5.574 -16.269 1.00 85.88 94 ARG A C 1
ATOM 726 O O . ARG A 1 94 ? -3.968 -4.470 -15.730 1.00 85.88 94 ARG A O 1
ATOM 733 N N . VAL A 1 95 ? -2.806 -6.179 -16.600 1.00 83.56 95 VAL A N 1
ATOM 734 C CA . VAL A 1 95 ? -1.488 -5.608 -16.320 1.00 83.56 95 VAL A CA 1
ATOM 735 C C . VAL A 1 95 ? -0.827 -5.240 -17.633 1.00 83.56 95 VAL A C 1
ATOM 737 O O . VAL A 1 95 ? -0.745 -6.040 -18.562 1.00 83.56 95 VAL A O 1
ATOM 740 N N . THR A 1 96 ? -0.401 -3.990 -17.727 1.00 82.12 96 THR A N 1
ATOM 741 C CA . THR A 1 96 ? 0.260 -3.410 -18.887 1.00 82.12 96 THR A CA 1
ATOM 742 C C . THR A 1 96 ? 1.623 -2.876 -18.456 1.00 82.12 96 THR A C 1
ATOM 744 O O . THR A 1 96 ? 1.709 -1.932 -17.680 1.00 82.12 96 THR A O 1
ATOM 747 N N . LYS A 1 97 ? 2.700 -3.451 -18.985 1.00 79.56 97 LYS A N 1
ATOM 748 C CA . LYS A 1 97 ? 4.070 -2.977 -18.775 1.00 79.56 97 LYS A CA 1
ATOM 749 C C . LYS A 1 97 ? 4.399 -1.948 -19.846 1.00 79.56 97 LYS A C 1
ATOM 751 O O . LYS A 1 97 ? 4.363 -2.248 -21.040 1.00 79.56 97 LYS A O 1
ATOM 756 N N . VAL A 1 98 ? 4.720 -0.733 -19.428 1.00 77.81 98 VAL A N 1
ATOM 757 C CA . VAL A 1 98 ? 5.171 0.346 -20.306 1.00 77.81 98 VAL A CA 1
ATOM 758 C C . VAL A 1 98 ? 6.667 0.504 -20.103 1.00 77.81 98 VAL A C 1
ATOM 760 O O . VAL A 1 98 ? 7.136 0.880 -19.031 1.00 77.81 98 VAL A O 1
ATOM 763 N N . ARG A 1 99 ? 7.443 0.178 -21.133 1.00 71.44 99 ARG A N 1
ATOM 764 C CA . ARG A 1 99 ? 8.891 0.383 -21.123 1.00 71.44 99 ARG A CA 1
ATOM 765 C C . ARG A 1 99 ? 9.170 1.777 -21.690 1.00 71.44 99 ARG A C 1
ATOM 767 O O . ARG A 1 99 ? 8.779 2.037 -22.836 1.00 71.44 99 ARG A O 1
ATOM 774 N N . PRO A 1 100 ? 9.813 2.674 -20.916 1.00 63.25 100 PRO A N 1
ATOM 775 C CA . PRO A 1 100 ? 10.254 3.949 -21.451 1.00 63.25 100 PRO A CA 1
ATOM 776 C C . PRO A 1 100 ? 11.191 3.679 -22.629 1.00 63.25 100 PRO A C 1
ATOM 778 O O . PRO A 1 100 ? 12.122 2.876 -22.529 1.00 63.25 100 PRO A O 1
ATOM 781 N N . GLY A 1 101 ? 10.905 4.305 -23.770 1.00 59.25 101 GLY A N 1
ATOM 782 C CA . GLY A 1 101 ? 11.758 4.194 -24.944 1.00 59.25 101 GLY A CA 1
ATOM 783 C C . GLY A 1 101 ? 13.171 4.672 -24.610 1.00 59.25 101 GLY A C 1
ATOM 784 O O . GLY A 1 101 ? 13.354 5.687 -23.937 1.00 59.25 101 GLY A O 1
ATOM 785 N N . SER A 1 102 ? 14.191 3.935 -25.058 1.00 56.84 102 SER A N 1
ATOM 786 C CA . SER A 1 102 ? 15.564 4.456 -25.035 1.00 56.84 102 SER A CA 1
ATOM 787 C C . SER A 1 102 ? 15.620 5.765 -25.834 1.00 56.84 102 SER A C 1
ATOM 789 O O . SER A 1 102 ? 14.825 5.945 -26.751 1.00 56.84 102 SER A O 1
ATOM 791 N N . ALA A 1 103 ? 16.588 6.653 -25.582 1.00 57.62 103 ALA A N 1
ATOM 792 C CA . ALA A 1 103 ? 16.715 7.932 -26.303 1.00 57.62 103 ALA A CA 1
ATOM 793 C C . ALA A 1 103 ? 16.766 7.814 -27.852 1.00 57.62 103 ALA A C 1
ATOM 795 O O . ALA A 1 103 ? 16.652 8.817 -28.551 1.00 57.62 103 ALA A O 1
ATOM 796 N N . ARG A 1 104 ? 16.932 6.597 -28.395 1.00 56.38 104 ARG A N 1
ATOM 797 C CA . ARG A 1 104 ? 16.872 6.273 -29.828 1.00 56.38 104 ARG A CA 1
ATOM 798 C C . ARG A 1 104 ? 15.497 5.832 -30.345 1.00 56.38 104 ARG A C 1
ATOM 800 O O . ARG A 1 104 ? 15.271 5.914 -31.545 1.00 56.38 104 ARG A O 1
ATOM 807 N N . GLN A 1 105 ? 14.597 5.357 -29.487 1.00 55.81 105 GLN A N 1
ATOM 808 C CA . GLN A 1 105 ? 13.230 4.976 -29.846 1.00 55.81 105 GLN A CA 1
ATOM 809 C C . GLN A 1 105 ? 12.259 5.935 -29.167 1.00 55.81 105 GLN A C 1
ATOM 811 O O . GLN A 1 105 ? 12.030 5.859 -27.966 1.00 55.81 105 GLN A O 1
ATOM 816 N N . LYS A 1 106 ? 11.670 6.830 -29.961 1.00 58.00 106 LYS A N 1
ATOM 817 C CA . LYS A 1 106 ? 10.672 7.812 -29.512 1.00 58.00 106 LYS A CA 1
ATOM 818 C C . LYS A 1 106 ? 9.320 7.172 -29.137 1.00 58.00 106 LYS A C 1
ATOM 820 O O . LYS A 1 106 ? 8.400 7.883 -28.750 1.00 58.00 106 LYS A O 1
ATOM 825 N N . GLU A 1 107 ? 9.196 5.850 -29.244 1.00 59.97 107 GLU A N 1
ATOM 826 C CA . GLU A 1 107 ? 7.966 5.105 -28.979 1.00 59.97 107 GLU A CA 1
ATOM 827 C C . GLU A 1 107 ? 8.022 4.364 -27.641 1.00 59.97 107 GLU A C 1
ATOM 829 O O . GLU A 1 107 ? 8.961 3.621 -27.340 1.00 59.97 107 GLU A O 1
ATOM 834 N N . LEU A 1 108 ? 6.974 4.568 -26.843 1.00 63.75 108 LEU A N 1
ATOM 835 C CA . LEU A 1 108 ? 6.701 3.809 -25.629 1.00 63.75 108 LEU A CA 1
ATOM 836 C C . LEU A 1 108 ? 6.352 2.374 -26.028 1.00 63.75 108 LEU A C 1
ATOM 838 O O . LEU A 1 108 ? 5.362 2.147 -26.724 1.00 63.75 108 LEU A O 1
ATOM 842 N N . ARG A 1 109 ? 7.136 1.390 -25.577 1.00 70.44 109 ARG A N 1
ATOM 843 C CA . ARG A 1 109 ? 6.782 -0.016 -25.803 1.00 70.44 109 ARG A CA 1
ATOM 844 C C . ARG A 1 109 ? 5.782 -0.445 -24.741 1.00 70.44 109 ARG A C 1
ATOM 846 O O . ARG A 1 109 ? 6.111 -0.474 -23.556 1.00 70.44 109 ARG A O 1
ATOM 853 N N . VAL A 1 110 ? 4.576 -0.782 -25.181 1.00 76.31 110 VAL A N 1
ATOM 854 C CA . VAL A 1 110 ? 3.487 -1.257 -24.327 1.00 76.31 110 VAL A CA 1
ATOM 855 C C . VAL A 1 110 ? 3.354 -2.765 -24.506 1.00 76.31 110 VAL A C 1
ATOM 857 O O . VAL A 1 110 ? 3.161 -3.242 -25.621 1.00 76.31 110 VAL A O 1
ATOM 860 N N . GLN A 1 111 ? 3.468 -3.517 -23.416 1.00 79.00 111 GLN A N 1
ATOM 861 C CA . GLN A 1 111 ? 3.316 -4.970 -23.396 1.00 79.00 111 GLN A CA 1
ATOM 862 C C . GLN A 1 111 ? 2.178 -5.326 -22.432 1.00 79.00 111 GLN A C 1
ATOM 864 O O . GLN A 1 111 ? 2.244 -4.981 -21.254 1.00 79.00 111 GLN A O 1
ATOM 869 N N . GLU A 1 112 ? 1.122 -5.982 -22.914 1.00 81.25 112 GLU A N 1
ATOM 870 C CA . GLU A 1 112 ? 0.039 -6.489 -22.059 1.00 81.25 112 GLU A CA 1
ATOM 871 C C . GLU A 1 112 ? 0.358 -7.918 -21.602 1.00 81.25 112 GLU A C 1
ATOM 873 O O . GLU A 1 112 ? 0.841 -8.738 -22.385 1.00 81.25 112 GLU A O 1
ATOM 878 N N . MET A 1 113 ? 0.096 -8.207 -20.328 1.00 74.81 113 MET A N 1
ATOM 879 C CA . MET A 1 113 ? 0.206 -9.550 -19.765 1.00 74.81 113 MET A CA 1
ATOM 880 C C . MET A 1 113 ? -0.895 -10.457 -20.333 1.00 74.81 113 MET A C 1
ATOM 882 O O . MET A 1 113 ? -2.041 -10.034 -20.487 1.00 74.81 113 MET A O 1
ATOM 886 N N . SER A 1 114 ? -0.569 -11.721 -20.623 1.00 78.25 114 SER A N 1
ATOM 887 C CA . SER A 1 114 ? -1.577 -12.686 -21.081 1.00 78.25 114 SER A CA 1
ATOM 888 C C . SER A 1 114 ? -2.633 -12.948 -20.002 1.00 78.25 114 SER A C 1
ATOM 890 O O . SER A 1 114 ? -2.306 -13.060 -18.820 1.00 78.25 114 SER A O 1
ATOM 892 N N . ARG A 1 115 ? -3.894 -13.110 -20.421 1.00 79.00 115 ARG A N 1
ATOM 893 C CA . ARG A 1 115 ? -5.026 -13.428 -19.532 1.00 79.00 115 ARG A CA 1
ATOM 894 C C . ARG A 1 115 ? -4.901 -14.807 -18.884 1.00 79.00 115 ARG A C 1
ATOM 896 O O . ARG A 1 115 ? -5.398 -15.012 -17.786 1.00 79.00 115 ARG A O 1
ATOM 903 N N . ASP A 1 116 ? -4.195 -15.724 -19.538 1.00 79.25 116 ASP A N 1
ATOM 904 C CA . ASP A 1 116 ? -3.985 -17.088 -19.044 1.00 79.25 116 ASP A CA 1
ATOM 905 C C . ASP A 1 116 ? -2.827 -17.183 -18.031 1.00 79.25 116 ASP A C 1
ATOM 907 O O . ASP A 1 116 ? -2.451 -18.276 -17.606 1.00 79.25 116 ASP A O 1
ATOM 911 N N . ASN A 1 117 ? -2.229 -16.049 -17.642 1.00 83.31 117 ASN A N 1
ATOM 912 C CA . ASN A 1 117 ? -1.096 -16.033 -16.727 1.00 83.31 117 ASN A CA 1
ATOM 913 C C . ASN A 1 117 ? -1.536 -16.377 -15.283 1.00 83.31 117 ASN A C 1
ATOM 915 O O . ASN A 1 117 ? -2.458 -15.746 -14.753 1.00 83.31 117 ASN A O 1
ATOM 919 N N . PRO A 1 118 ? -0.870 -17.332 -14.602 1.00 84.00 118 PRO A N 1
ATOM 920 C CA . PRO A 1 118 ? -1.222 -17.731 -13.239 1.00 84.00 118 PRO A CA 1
ATOM 921 C C . PRO A 1 118 ? -1.124 -16.591 -12.215 1.00 84.00 118 PRO A C 1
ATOM 923 O O . PRO A 1 118 ? -1.931 -16.559 -11.286 1.00 84.00 118 PRO A O 1
ATOM 926 N N . GLN A 1 119 ? -0.198 -15.641 -12.388 1.00 81.81 119 GLN A N 1
ATOM 927 C CA . GLN A 1 119 ? -0.073 -14.483 -11.496 1.00 81.81 119 GLN A CA 1
ATOM 928 C C . GLN A 1 119 ? -1.309 -13.584 -11.582 1.00 81.81 119 GLN A C 1
ATOM 930 O O . GLN A 1 119 ? -1.823 -13.141 -10.558 1.00 81.81 119 GLN A O 1
ATOM 935 N N . LEU A 1 120 ? -1.827 -13.361 -12.794 1.00 83.00 120 LEU A N 1
ATOM 936 C CA . LEU A 1 120 ? -3.014 -12.536 -13.008 1.00 83.00 120 LEU A CA 1
ATOM 937 C C . LEU A 1 120 ? -4.240 -13.160 -12.334 1.00 83.00 120 LEU A C 1
ATOM 939 O O . LEU A 1 120 ? -4.963 -12.467 -11.624 1.00 83.00 120 LEU A O 1
ATOM 943 N N . ARG A 1 121 ? -4.406 -14.484 -12.460 1.00 85.88 121 ARG A N 1
ATOM 944 C CA . ARG A 1 121 ? -5.479 -15.216 -11.767 1.00 85.88 121 ARG A CA 1
ATOM 945 C C . ARG A 1 121 ? -5.349 -15.162 -10.248 1.00 85.88 121 ARG A C 1
ATOM 947 O O . ARG A 1 121 ? -6.356 -15.079 -9.553 1.00 85.88 121 ARG A O 1
ATOM 954 N N . HIS A 1 122 ? -4.124 -15.226 -9.723 1.00 85.69 122 HIS A N 1
ATOM 955 C CA . HIS A 1 122 ? -3.894 -15.090 -8.286 1.00 85.69 122 HIS A CA 1
ATOM 956 C C . HIS A 1 122 ? -4.311 -13.700 -7.791 1.00 85.69 122 HIS A C 1
ATOM 958 O O . HIS A 1 122 ? -5.019 -13.594 -6.795 1.00 85.69 122 HIS A O 1
ATOM 964 N N . ILE A 1 123 ? -3.944 -12.642 -8.519 1.00 84.12 123 ILE A N 1
ATOM 965 C CA . ILE A 1 123 ? -4.336 -11.267 -8.187 1.00 84.12 123 ILE A CA 1
ATOM 966 C C . ILE A 1 123 ? -5.856 -11.104 -8.264 1.00 84.12 123 ILE A C 1
ATOM 968 O O . ILE A 1 123 ? -6.447 -10.554 -7.341 1.00 84.12 123 ILE A O 1
ATOM 972 N N . GLU A 1 124 ? -6.500 -11.621 -9.313 1.00 86.12 124 GLU A N 1
ATOM 973 C CA . GLU A 1 124 ? -7.963 -11.613 -9.441 1.00 86.12 124 GLU A CA 1
ATOM 974 C C . GLU A 1 124 ? -8.647 -12.299 -8.257 1.00 86.12 124 GLU A C 1
ATOM 976 O O . GLU A 1 124 ? -9.570 -11.726 -7.683 1.00 86.12 124 GLU A O 1
ATOM 981 N N . SER A 1 125 ? -8.166 -13.480 -7.851 1.00 86.75 125 SER A N 1
ATOM 982 C CA . SER A 1 125 ? -8.693 -14.199 -6.685 1.00 86.75 125 SER A CA 1
ATOM 983 C C . SER A 1 125 ? -8.546 -13.382 -5.408 1.00 86.75 125 SER A C 1
ATOM 985 O O . SER A 1 125 ? -9.506 -13.241 -4.665 1.00 86.75 125 SER A O 1
ATOM 987 N N . VAL A 1 126 ? -7.369 -12.803 -5.158 1.00 85.75 126 VAL A N 1
ATOM 988 C CA . VAL A 1 126 ? -7.142 -12.042 -3.926 1.00 85.75 126 VAL A CA 1
ATOM 989 C C . VAL A 1 126 ? -7.979 -10.763 -3.897 1.00 85.75 126 VAL A C 1
ATOM 991 O O . VAL A 1 126 ? -8.560 -10.439 -2.868 1.00 85.75 126 VAL A O 1
ATOM 994 N N . VAL A 1 127 ? -8.081 -10.039 -5.014 1.00 82.75 127 VAL A N 1
ATOM 995 C CA . VAL A 1 127 ? -8.930 -8.839 -5.094 1.00 82.75 127 VAL A CA 1
ATOM 996 C C . VAL A 1 127 ? -10.404 -9.203 -4.920 1.00 82.75 127 VAL A C 1
ATOM 998 O O . VAL A 1 127 ? -11.132 -8.477 -4.244 1.00 82.75 127 VAL A O 1
ATOM 1001 N N . LYS A 1 128 ? -10.843 -10.334 -5.485 1.00 85.62 128 LYS A N 1
ATOM 1002 C CA . LYS A 1 128 ? -12.193 -10.863 -5.279 1.00 85.62 128 LYS A CA 1
ATOM 1003 C C . LYS A 1 128 ? -12.453 -11.164 -3.800 1.00 85.62 128 LYS A C 1
ATOM 1005 O O . LYS A 1 128 ? -13.431 -10.658 -3.259 1.00 85.62 128 LYS A O 1
ATOM 1010 N N . ASP A 1 129 ? -11.563 -11.905 -3.143 1.00 84.81 129 ASP A N 1
ATOM 1011 C CA . ASP A 1 129 ? -11.699 -12.261 -1.725 1.00 84.81 129 ASP A CA 1
ATOM 1012 C C . ASP A 1 129 ? -11.732 -11.013 -0.827 1.00 84.81 129 ASP A C 1
ATOM 1014 O O . ASP A 1 129 ? -12.512 -10.947 0.123 1.00 84.81 129 ASP A O 1
ATOM 1018 N N . LEU A 1 130 ? -10.917 -9.994 -1.131 1.00 80.50 130 LEU A N 1
ATOM 1019 C CA . LEU A 1 130 ? -10.925 -8.723 -0.398 1.00 80.50 130 LEU A CA 1
ATOM 1020 C C . LEU A 1 130 ? -12.251 -7.973 -0.560 1.00 80.50 130 LEU A C 1
ATOM 1022 O O . LEU A 1 130 ? -12.805 -7.493 0.425 1.00 80.50 130 LEU A O 1
ATOM 1026 N N . LEU A 1 131 ? -12.766 -7.881 -1.785 1.00 79.00 131 LEU A N 1
ATOM 1027 C CA . LEU A 1 131 ? -14.055 -7.247 -2.056 1.00 79.00 131 LEU A CA 1
ATOM 1028 C C . LEU A 1 131 ? -15.197 -7.941 -1.306 1.00 79.00 131 LEU A C 1
ATOM 1030 O O . LEU A 1 131 ? -16.025 -7.280 -0.680 1.00 79.00 131 LEU A O 1
ATOM 1034 N N . GLU A 1 132 ? -15.205 -9.276 -1.308 1.00 81.44 132 GLU A N 1
ATOM 1035 C CA . GLU A 1 132 ? -16.186 -10.068 -0.565 1.00 81.44 132 GLU A CA 1
ATOM 1036 C C . GLU A 1 132 ? -16.075 -9.855 0.949 1.00 81.44 132 GLU A C 1
ATOM 1038 O O . GLU A 1 132 ? -17.095 -9.664 1.616 1.00 81.44 132 GLU A O 1
ATOM 1043 N N . LYS A 1 133 ? -14.849 -9.848 1.487 1.00 83.25 133 LYS A N 1
ATOM 1044 C CA . LYS A 1 133 ? -14.581 -9.647 2.917 1.00 83.25 133 LYS A CA 1
ATOM 1045 C C . LYS A 1 133 ? -15.087 -8.295 3.420 1.00 83.25 133 LYS A C 1
ATOM 1047 O O . LYS A 1 133 ? -15.665 -8.233 4.501 1.00 83.25 133 LYS A O 1
ATOM 1052 N N . GLU A 1 134 ? -14.910 -7.240 2.633 1.00 75.31 134 GLU A N 1
ATOM 1053 C CA . GLU A 1 134 ? -15.341 -5.882 2.989 1.00 75.31 134 GLU A CA 1
ATOM 1054 C C . GLU A 1 134 ? -16.824 -5.621 2.666 1.00 75.31 134 GLU A C 1
ATOM 1056 O O . GLU A 1 134 ? -17.312 -4.496 2.756 1.00 75.31 134 GLU A O 1
ATOM 1061 N N . GLY A 1 135 ? -17.578 -6.659 2.282 1.00 69.56 135 GLY A N 1
ATOM 1062 C CA . GLY A 1 135 ? -19.009 -6.562 1.988 1.00 69.56 135 GLY A CA 1
ATOM 1063 C C . GLY A 1 135 ? -19.334 -5.820 0.689 1.00 69.56 135 GLY A C 1
ATOM 1064 O O . GLY A 1 135 ? -20.507 -5.715 0.321 1.00 69.56 135 GLY A O 1
ATOM 1065 N N . LEU A 1 136 ? -18.314 -5.365 -0.041 1.00 70.81 136 LEU A N 1
ATOM 1066 C CA . LEU A 1 136 ? -18.417 -4.834 -1.391 1.00 70.81 136 LEU A CA 1
ATOM 1067 C C . LEU A 1 136 ? -18.499 -6.010 -2.358 1.00 70.81 136 LEU A C 1
ATOM 1069 O O . LEU A 1 136 ? -17.558 -6.327 -3.084 1.00 70.81 136 LEU A O 1
ATOM 1073 N N . LYS A 1 137 ? -19.658 -6.673 -2.384 1.00 65.12 137 LYS A N 1
ATOM 1074 C CA . LYS A 1 137 ? -19.966 -7.580 -3.492 1.00 65.12 137 LYS A CA 1
ATOM 1075 C C . LYS A 1 137 ? -19.738 -6.788 -4.772 1.00 65.12 137 LYS A C 1
ATOM 1077 O O . LYS A 1 137 ? -20.244 -5.673 -4.885 1.00 65.12 137 LYS A O 1
ATOM 1082 N N . ALA A 1 138 ? -18.951 -7.331 -5.697 1.00 63.94 138 ALA A N 1
ATOM 1083 C CA . ALA A 1 138 ? -18.715 -6.726 -6.999 1.00 63.94 138 ALA A CA 1
ATOM 1084 C C . ALA A 1 138 ? -20.040 -6.706 -7.778 1.00 63.94 138 ALA A C 1
ATOM 1086 O O . ALA A 1 138 ? -20.290 -7.531 -8.646 1.00 63.94 138 ALA A O 1
ATOM 1087 N N . GLU A 1 139 ? -20.951 -5.808 -7.426 1.00 61.00 139 GLU A N 1
ATOM 1088 C CA . GLU A 1 139 ?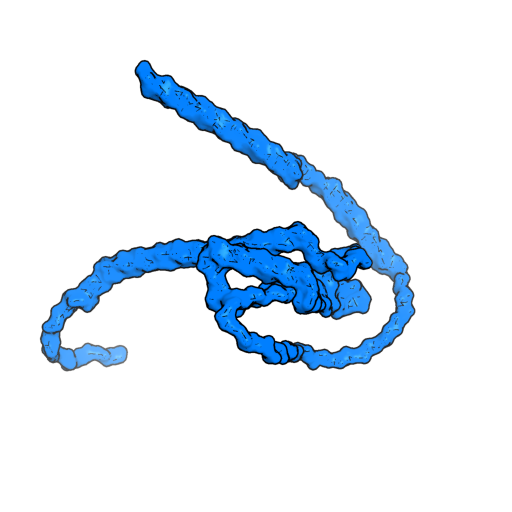 -22.243 -5.633 -8.069 1.00 61.00 139 GLU A CA 1
ATOM 1089 C C . GLU A 1 139 ? -21.997 -4.853 -9.366 1.00 61.00 139 GLU A C 1
ATOM 1091 O O . GLU A 1 139 ? -22.288 -3.670 -9.498 1.00 61.00 139 GLU A O 1
ATOM 1096 N N . GLY A 1 140 ? -21.304 -5.499 -10.305 1.00 66.12 140 GLY A N 1
ATOM 1097 C CA . GLY A 1 140 ? -20.827 -4.884 -11.534 1.00 66.12 140 GLY A CA 1
ATOM 1098 C C . GLY A 1 140 ? -19.492 -5.446 -12.018 1.00 66.12 140 GLY A C 1
ATOM 1099 O O . GLY A 1 140 ? -18.869 -6.305 -11.398 1.00 66.12 140 GLY A O 1
ATOM 1100 N N . LYS A 1 141 ? -19.051 -4.949 -13.176 1.00 75.06 141 LYS A N 1
ATOM 1101 C CA . LYS A 1 141 ? -17.763 -5.303 -13.775 1.00 75.06 141 LYS A CA 1
ATOM 1102 C C . LYS A 1 141 ? -16.692 -4.341 -13.260 1.00 75.06 141 LYS A C 1
ATOM 1104 O O . LYS A 1 141 ? -16.648 -3.191 -13.693 1.00 75.06 141 LYS A O 1
ATOM 1109 N N . ILE A 1 142 ? -15.811 -4.818 -12.387 1.00 75.62 142 ILE A N 1
ATOM 1110 C CA . ILE A 1 142 ? -14.651 -4.051 -11.914 1.00 75.62 142 ILE A CA 1
ATOM 1111 C C . ILE A 1 142 ? -13.464 -4.399 -12.816 1.00 75.62 142 ILE A C 1
ATOM 1113 O O . ILE A 1 142 ? -13.049 -5.554 -12.862 1.00 75.62 142 ILE A O 1
ATOM 1117 N N . GLU A 1 143 ? -12.938 -3.425 -13.567 1.00 80.50 143 GLU A N 1
ATOM 1118 C CA . GLU A 1 143 ? -11.744 -3.600 -14.410 1.00 80.50 143 GLU A CA 1
ATOM 1119 C C . GLU A 1 143 ? -10.566 -2.822 -13.817 1.00 80.50 143 GLU A C 1
ATOM 1121 O O . GLU A 1 143 ? -10.619 -1.600 -13.700 1.00 80.50 143 GLU A O 1
ATOM 1126 N N . ILE A 1 144 ? -9.494 -3.528 -13.458 1.00 80.62 144 ILE A N 1
ATOM 1127 C CA . ILE A 1 144 ? -8.289 -2.935 -12.867 1.00 80.62 144 ILE A CA 1
ATOM 1128 C C . ILE A 1 144 ? -7.194 -2.940 -13.924 1.00 80.62 144 ILE A C 1
ATOM 1130 O O . ILE A 1 144 ? -6.787 -4.008 -14.376 1.00 80.62 144 ILE A O 1
ATOM 1134 N N . LYS A 1 145 ? -6.712 -1.758 -14.324 1.00 85.25 145 LYS A N 1
ATOM 1135 C CA . LYS A 1 145 ? -5.605 -1.617 -15.277 1.00 85.25 145 LYS A CA 1
ATOM 1136 C C . LYS A 1 145 ? -4.357 -1.112 -14.568 1.00 85.25 145 LYS A C 1
ATOM 1138 O O . LYS A 1 145 ? -4.282 0.053 -14.192 1.00 85.25 145 LYS A O 1
ATOM 1143 N N . ILE A 1 146 ? -3.364 -1.979 -14.443 1.00 81.31 146 ILE A N 1
ATOM 1144 C CA . ILE A 1 146 ? -2.090 -1.663 -13.800 1.00 81.31 146 ILE A CA 1
ATOM 1145 C C . ILE A 1 146 ? -1.098 -1.281 -14.886 1.00 81.31 146 ILE A C 1
ATOM 1147 O O . ILE A 1 146 ? -0.845 -2.075 -15.791 1.00 81.31 146 ILE A O 1
ATOM 1151 N N . VAL A 1 147 ? -0.555 -0.069 -14.814 1.00 79.69 147 VAL A N 1
ATOM 1152 C CA . VAL A 1 147 ? 0.481 0.400 -15.735 1.00 79.69 147 VAL A CA 1
ATOM 1153 C C . VAL A 1 147 ? 1.808 0.426 -14.991 1.00 79.69 147 VAL A C 1
ATOM 1155 O O . VAL A 1 147 ? 2.044 1.331 -14.199 1.00 79.69 147 VAL A O 1
ATOM 1158 N N . THR A 1 148 ? 2.667 -0.564 -15.229 1.00 71.69 148 THR A N 1
ATOM 1159 C CA . THR A 1 148 ? 3.993 -0.618 -14.601 1.00 71.69 148 THR A CA 1
ATOM 1160 C C . THR A 1 148 ? 5.043 -0.010 -15.518 1.00 71.69 148 THR A C 1
ATOM 1162 O O . THR A 1 148 ? 5.131 -0.351 -16.700 1.00 71.69 148 THR A O 1
ATOM 1165 N N . THR A 1 149 ? 5.858 0.904 -14.994 1.00 68.06 149 THR A N 1
ATOM 1166 C CA . THR A 1 149 ? 7.055 1.381 -15.687 1.00 68.06 149 THR A CA 1
ATOM 1167 C C . THR A 1 149 ? 8.122 0.297 -15.555 1.00 68.06 149 THR A C 1
ATOM 1169 O O . THR A 1 149 ? 8.550 -0.038 -14.458 1.00 68.06 149 THR A O 1
ATOM 1172 N N . GLY A 1 150 ? 8.502 -0.345 -16.661 1.00 59.75 150 GLY A N 1
ATOM 1173 C CA . GLY A 1 150 ? 9.446 -1.466 -16.606 1.00 59.75 150 GLY A CA 1
ATOM 1174 C C . GLY A 1 150 ? 10.779 -1.064 -15.961 1.00 59.75 150 GLY A C 1
ATOM 1175 O O . GLY A 1 150 ? 11.401 -0.102 -16.412 1.00 59.75 150 GLY A O 1
ATOM 1176 N N . GLY A 1 151 ? 11.212 -1.805 -14.934 1.00 49.72 151 GLY A N 1
ATOM 1177 C CA . GLY A 1 151 ? 12.532 -1.649 -14.319 1.00 49.72 151 GLY A CA 1
ATOM 1178 C C . GLY A 1 151 ? 13.667 -1.858 -15.328 1.00 49.72 151 GLY A C 1
ATOM 1179 O O . GLY A 1 151 ? 13.516 -2.596 -16.303 1.00 49.72 151 GLY A O 1
ATOM 1180 N N . LEU A 1 152 ? 14.800 -1.187 -15.100 1.00 43.09 152 LEU A N 1
ATOM 1181 C CA . LEU A 1 152 ? 16.010 -1.201 -15.940 1.00 43.09 152 LEU A CA 1
ATOM 1182 C C . LEU A 1 152 ? 16.793 -2.529 -15.838 1.00 43.09 152 LEU A C 1
ATOM 1184 O O . LEU A 1 152 ? 18.010 -2.521 -15.677 1.00 43.09 152 LEU A O 1
ATOM 1188 N N . GLY A 1 153 ? 16.105 -3.664 -15.904 1.00 44.81 153 GLY A N 1
ATOM 1189 C CA . GLY A 1 153 ? 16.699 -4.995 -15.892 1.00 44.81 153 GLY A CA 1
ATOM 1190 C C . GLY A 1 153 ? 16.139 -5.820 -17.040 1.00 44.81 153 GLY A C 1
ATOM 1191 O O . GLY A 1 153 ? 14.925 -5.924 -17.202 1.00 44.81 153 GLY A O 1
ATOM 1192 N N . GLU A 1 154 ? 17.025 -6.414 -17.836 1.00 49.88 154 GLU A N 1
ATOM 1193 C CA . GLU A 1 154 ? 16.714 -7.453 -18.832 1.00 49.88 154 GLU A CA 1
ATOM 1194 C C . GLU A 1 154 ? 16.406 -8.805 -18.157 1.00 49.88 154 GLU A C 1
ATOM 1196 O O . GLU A 1 154 ? 16.529 -9.864 -18.762 1.00 49.88 154 GLU A O 1
ATOM 1201 N N . GLU A 1 155 ? 16.049 -8.782 -16.874 1.00 50.94 155 GLU A N 1
ATOM 1202 C CA . GLU A 1 155 ? 15.955 -9.971 -16.049 1.00 50.94 155 GLU A CA 1
ATOM 1203 C C . GLU A 1 155 ? 14.483 -10.323 -15.842 1.00 50.94 155 GLU A C 1
ATOM 1205 O O . GLU A 1 155 ? 13.720 -9.621 -15.181 1.00 50.94 155 GLU A O 1
ATOM 1210 N N . ASP A 1 156 ? 14.129 -11.423 -16.496 1.00 51.75 156 ASP A N 1
ATOM 1211 C CA . ASP A 1 156 ? 12.975 -12.273 -16.263 1.00 51.75 156 ASP A CA 1
ATOM 1212 C C . ASP A 1 156 ? 11.588 -11.711 -16.638 1.00 51.75 156 ASP A C 1
ATOM 1214 O O . ASP A 1 156 ? 10.878 -11.060 -15.871 1.00 51.75 156 ASP A O 1
ATOM 1218 N N . ASP A 1 157 ? 11.119 -12.096 -17.832 1.00 56.66 157 ASP A N 1
ATOM 1219 C CA . ASP A 1 157 ? 9.705 -12.008 -18.237 1.00 56.66 157 ASP A CA 1
ATOM 1220 C C . ASP A 1 157 ? 8.775 -12.868 -17.338 1.00 56.66 157 ASP A C 1
AT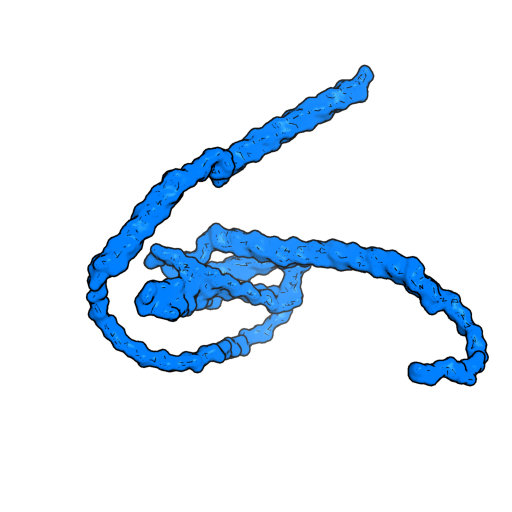OM 1222 O O . ASP A 1 157 ? 7.552 -12.861 -17.515 1.00 56.66 157 ASP A O 1
ATOM 1226 N N . THR A 1 158 ? 9.346 -13.603 -16.378 1.00 58.59 158 THR A N 1
ATOM 1227 C CA . THR A 1 158 ? 8.680 -14.518 -15.445 1.00 58.59 158 THR A CA 1
ATOM 1228 C C . THR A 1 158 ? 8.004 -13.794 -14.273 1.00 58.59 158 THR A C 1
ATOM 1230 O O . THR A 1 158 ? 7.006 -14.290 -13.754 1.00 58.59 158 THR A O 1
ATOM 1233 N N . HIS A 1 159 ? 8.465 -12.592 -13.897 1.00 66.88 159 HIS A N 1
ATOM 1234 C CA . HIS A 1 159 ? 7.932 -11.834 -12.757 1.00 66.88 159 HIS A CA 1
ATOM 1235 C C . HIS A 1 159 ? 7.481 -10.426 -13.179 1.00 66.88 159 HIS A C 1
ATOM 1237 O O . HIS A 1 159 ? 8.201 -9.440 -13.063 1.00 66.88 159 HIS A O 1
ATOM 1243 N N . TRP A 1 160 ? 6.253 -10.322 -13.698 1.00 72.44 160 TRP A N 1
ATOM 1244 C CA . TRP A 1 160 ? 5.671 -9.047 -14.160 1.00 72.44 160 TRP A CA 1
ATOM 1245 C C . TRP A 1 160 ? 5.346 -8.055 -13.043 1.00 72.44 160 TRP A C 1
ATOM 1247 O O . TRP A 1 160 ? 5.318 -6.848 -13.285 1.00 72.44 160 TRP A O 1
ATOM 1257 N N . LEU A 1 161 ? 5.060 -8.584 -11.859 1.00 77.19 161 LEU A N 1
ATOM 1258 C CA . LEU A 1 161 ? 4.816 -7.862 -10.621 1.00 77.19 161 LEU A CA 1
ATOM 1259 C C . LEU A 1 161 ? 5.566 -8.609 -9.525 1.00 77.19 161 LEU A C 1
ATOM 1261 O O . LEU A 1 161 ? 5.486 -9.841 -9.459 1.00 77.19 161 LEU A O 1
ATOM 1265 N N . SER A 1 162 ? 6.279 -7.868 -8.683 1.00 78.06 162 SER A N 1
ATOM 1266 C CA . SER A 1 162 ? 6.808 -8.413 -7.438 1.00 78.06 162 SER A CA 1
ATOM 1267 C C . SER A 1 162 ? 5.657 -8.753 -6.479 1.00 78.06 162 SER A C 1
ATOM 1269 O O . SER A 1 162 ? 4.528 -8.260 -6.613 1.00 78.06 162 SER A O 1
ATOM 1271 N N . GLU A 1 163 ? 5.932 -9.586 -5.477 1.00 81.88 163 GLU A N 1
ATOM 1272 C CA . GLU A 1 163 ? 5.010 -9.779 -4.353 1.00 81.88 163 GLU A CA 1
ATOM 1273 C C . GLU A 1 163 ? 4.742 -8.451 -3.628 1.00 81.88 163 GLU A C 1
ATOM 1275 O O . GLU A 1 163 ? 3.612 -8.194 -3.208 1.00 81.88 163 GLU A O 1
ATOM 1280 N N . GLU A 1 164 ? 5.744 -7.569 -3.571 1.00 83.94 164 GLU A N 1
ATOM 1281 C CA . GLU A 1 164 ? 5.623 -6.218 -3.020 1.00 83.94 164 GLU A CA 1
ATOM 1282 C C . GLU A 1 164 ? 4.690 -5.336 -3.859 1.00 83.94 164 GLU A C 1
ATOM 1284 O O . GLU A 1 164 ? 3.764 -4.742 -3.312 1.00 83.94 164 GLU A O 1
ATOM 1289 N N . ASP A 1 165 ? 4.839 -5.330 -5.189 1.00 81.31 165 ASP A N 1
ATOM 1290 C CA . ASP A 1 165 ? 3.936 -4.598 -6.093 1.00 81.31 165 ASP A CA 1
ATOM 1291 C C . ASP A 1 165 ? 2.495 -5.097 -5.962 1.00 81.31 165 ASP A C 1
ATOM 1293 O O . ASP A 1 165 ? 1.537 -4.324 -5.985 1.00 81.31 165 ASP A O 1
ATOM 1297 N N . THR A 1 166 ? 2.340 -6.411 -5.804 1.00 80.62 166 THR A N 1
ATOM 1298 C CA . THR A 1 166 ? 1.042 -7.057 -5.614 1.00 80.62 166 THR A CA 1
ATOM 1299 C C . THR A 1 166 ? 0.421 -6.676 -4.272 1.00 80.62 166 THR A C 1
ATOM 1301 O O . THR A 1 166 ? -0.796 -6.524 -4.189 1.00 80.62 166 THR A O 1
ATOM 1304 N N . LYS A 1 167 ? 1.225 -6.509 -3.217 1.00 83.62 167 LYS A N 1
ATOM 1305 C CA . LYS A 1 167 ? 0.764 -6.014 -1.914 1.00 83.62 167 LYS A CA 1
ATOM 1306 C C . LYS A 1 167 ? 0.384 -4.535 -1.990 1.00 83.62 167 LYS A C 1
ATOM 1308 O O . LYS A 1 167 ? -0.729 -4.187 -1.620 1.00 83.62 167 LYS A O 1
ATOM 1313 N N . ASN A 1 168 ? 1.244 -3.705 -2.572 1.00 83.31 168 ASN A N 1
ATOM 1314 C CA . ASN A 1 168 ? 0.991 -2.280 -2.766 1.00 83.31 168 ASN A CA 1
ATOM 1315 C C . ASN A 1 168 ? -0.293 -2.036 -3.578 1.00 83.31 168 ASN A C 1
ATOM 1317 O O . ASN A 1 168 ? -1.114 -1.193 -3.231 1.00 83.31 168 ASN A O 1
ATOM 1321 N N . LEU A 1 169 ? -0.531 -2.840 -4.619 1.00 83.25 169 LEU A N 1
ATOM 1322 C CA . LEU A 1 169 ? -1.787 -2.814 -5.367 1.00 83.25 169 LEU A CA 1
ATOM 1323 C C . LEU A 1 169 ? -3.006 -3.059 -4.468 1.00 83.25 169 LEU A C 1
ATOM 1325 O O . LEU A 1 169 ? -4.009 -2.361 -4.616 1.00 83.25 169 LEU A O 1
ATOM 1329 N N . LYS A 1 170 ? -2.941 -4.055 -3.573 1.00 81.31 170 LYS A N 1
ATOM 1330 C CA . LYS A 1 170 ? -4.042 -4.370 -2.648 1.00 81.31 170 LYS A CA 1
ATOM 1331 C C . LYS A 1 170 ? -4.323 -3.188 -1.728 1.00 81.31 170 LYS A C 1
ATOM 1333 O O . LYS A 1 170 ? -5.484 -2.830 -1.571 1.00 81.31 170 LYS A O 1
ATOM 1338 N N . ASP A 1 171 ? -3.282 -2.564 -1.191 1.00 81.88 171 ASP A N 1
ATOM 1339 C CA . ASP A 1 171 ? -3.413 -1.447 -0.252 1.00 81.88 171 ASP A CA 1
ATOM 1340 C C . ASP A 1 171 ? -3.963 -0.190 -0.948 1.00 81.88 171 ASP A C 1
ATOM 1342 O O . ASP A 1 171 ? -4.886 0.455 -0.451 1.00 81.88 171 ASP A O 1
ATOM 1346 N N . ILE A 1 172 ? -3.485 0.117 -2.160 1.00 82.69 172 ILE A N 1
ATOM 1347 C CA . ILE A 1 172 ? -4.024 1.208 -2.989 1.00 82.69 172 ILE A CA 1
ATOM 1348 C C . ILE A 1 172 ? -5.501 0.958 -3.313 1.00 82.69 172 ILE A C 1
ATOM 1350 O O . ILE A 1 172 ? -6.331 1.860 -3.195 1.00 82.69 172 ILE A O 1
ATOM 1354 N N . PHE A 1 173 ? -5.840 -0.266 -3.720 1.00 77.75 173 PHE A N 1
ATOM 1355 C CA . PHE A 1 173 ? -7.218 -0.651 -4.007 1.00 77.75 173 PHE A CA 1
ATOM 1356 C C . PHE A 1 173 ? -8.107 -0.490 -2.771 1.00 77.75 173 PHE A C 1
ATOM 1358 O O . PHE A 1 173 ? -9.197 0.074 -2.869 1.00 77.75 173 PHE A O 1
ATOM 1365 N N . PHE A 1 174 ? -7.623 -0.939 -1.613 1.00 75.75 174 PHE A N 1
ATOM 1366 C CA . PHE A 1 174 ? -8.319 -0.831 -0.339 1.00 75.75 174 PHE A CA 1
ATOM 1367 C C . PHE A 1 174 ? -8.621 0.629 0.015 1.00 75.75 174 PHE A C 1
ATOM 1369 O O . PHE A 1 174 ? -9.773 0.989 0.261 1.00 75.75 174 PHE A O 1
ATOM 1376 N N . ASN A 1 175 ? -7.622 1.504 -0.066 1.00 80.56 175 ASN A N 1
ATOM 1377 C CA . ASN A 1 175 ? -7.798 2.914 0.272 1.00 80.56 175 ASN A CA 1
ATOM 1378 C C . ASN A 1 175 ? -8.747 3.637 -0.706 1.00 80.56 175 ASN A C 1
ATOM 1380 O O . ASN A 1 175 ? -9.568 4.454 -0.297 1.00 80.56 175 ASN A O 1
ATOM 1384 N N . ILE A 1 176 ? -8.698 3.317 -2.003 1.00 80.25 176 ILE A N 1
ATOM 1385 C CA . ILE A 1 176 ? -9.539 3.995 -3.004 1.00 80.25 176 ILE A CA 1
ATOM 1386 C C . ILE A 1 176 ? -10.986 3.486 -2.982 1.00 80.25 176 ILE A C 1
ATOM 1388 O O . ILE A 1 176 ? -11.918 4.287 -3.011 1.00 80.25 176 ILE A O 1
ATOM 1392 N N . LEU A 1 177 ? -11.196 2.167 -2.979 1.00 72.81 177 LEU A N 1
ATOM 1393 C CA . LEU A 1 177 ? -12.529 1.583 -3.157 1.00 72.81 177 LEU A CA 1
ATOM 1394 C C . LEU A 1 177 ? -13.232 1.280 -1.842 1.00 72.81 177 LEU A C 1
ATOM 1396 O O . LEU A 1 177 ? -14.452 1.374 -1.798 1.00 72.81 177 LEU A O 1
ATOM 1400 N N . ILE A 1 178 ? -12.510 0.937 -0.778 1.00 67.25 178 ILE A N 1
ATOM 1401 C CA . ILE A 1 178 ? -13.126 0.548 0.497 1.00 67.25 178 ILE A CA 1
ATOM 1402 C C . ILE A 1 178 ? -13.185 1.747 1.443 1.00 67.25 178 ILE A C 1
ATOM 1404 O O . ILE A 1 178 ? -14.276 2.127 1.858 1.00 67.25 178 ILE A O 1
ATOM 1408 N N . GLN A 1 179 ? -12.070 2.439 1.695 1.00 64.88 179 GLN A N 1
ATOM 1409 C CA . GLN A 1 179 ? -12.122 3.677 2.490 1.00 64.88 179 GLN A CA 1
ATOM 1410 C C . GLN A 1 179 ? -12.883 4.794 1.771 1.00 64.88 179 GLN A C 1
ATOM 1412 O O . GLN A 1 179 ? -13.711 5.456 2.390 1.00 64.88 179 GLN A O 1
ATOM 1417 N N . GLY A 1 180 ? -12.687 4.960 0.460 1.00 65.31 180 GLY A N 1
ATOM 1418 C CA . GLY A 1 180 ? -13.444 5.944 -0.318 1.00 65.31 180 GLY A CA 1
ATOM 1419 C C . GLY A 1 180 ? -14.961 5.703 -0.302 1.00 65.31 180 GLY A C 1
ATOM 1420 O O . GLY A 1 180 ? -15.733 6.662 -0.253 1.00 65.31 180 GLY A O 1
ATOM 1421 N N . THR A 1 181 ? -15.418 4.442 -0.287 1.00 64.88 181 THR A N 1
ATOM 1422 C CA . THR A 1 181 ? -16.855 4.132 -0.155 1.00 64.88 181 THR A CA 1
ATOM 1423 C C . THR A 1 181 ? -17.347 4.271 1.282 1.00 64.88 181 THR A C 1
ATOM 1425 O O . THR A 1 181 ? -18.461 4.751 1.494 1.00 64.88 181 THR A O 1
ATOM 1428 N N . GLU A 1 182 ? -16.532 3.935 2.284 1.00 66.19 182 GLU A N 1
ATOM 1429 C CA . GLU A 1 182 ? -16.871 4.144 3.693 1.00 66.19 182 GLU A CA 1
ATOM 1430 C C . GLU A 1 182 ? -17.009 5.638 4.032 1.00 66.19 182 GLU A C 1
ATOM 1432 O O . GLU A 1 182 ? -17.993 6.047 4.659 1.00 66.19 182 GLU A O 1
ATOM 1437 N N . GLU A 1 183 ? -16.067 6.470 3.585 1.00 70.00 183 GLU A N 1
ATOM 1438 C CA . GLU A 1 183 ? -16.134 7.926 3.721 1.00 70.00 183 GLU A CA 1
ATOM 1439 C C . GLU A 1 183 ? -17.333 8.500 2.965 1.00 70.00 183 GLU A C 1
ATOM 1441 O O . GLU A 1 183 ? -18.082 9.296 3.534 1.00 70.00 183 GLU A O 1
ATOM 1446 N N . ALA A 1 184 ? -17.597 8.034 1.740 1.00 69.75 184 ALA A N 1
ATOM 1447 C CA . ALA A 1 184 ? -18.782 8.439 0.989 1.00 69.75 184 ALA A CA 1
ATOM 1448 C C . ALA A 1 184 ? -20.087 8.068 1.716 1.00 69.75 184 ALA A C 1
ATOM 1450 O O . ALA A 1 184 ? -21.021 8.866 1.749 1.00 69.75 184 ALA A O 1
ATOM 1451 N N . HIS A 1 185 ? -20.166 6.897 2.355 1.00 68.75 185 HIS A N 1
ATOM 1452 C CA . HIS A 1 185 ? -21.339 6.497 3.137 1.00 68.75 185 HIS A CA 1
ATOM 1453 C C . HIS A 1 185 ? -21.504 7.305 4.430 1.00 68.75 185 HIS A C 1
ATOM 1455 O O . HIS A 1 185 ? -22.634 7.645 4.803 1.00 68.75 185 HIS A O 1
ATOM 1461 N N . LYS A 1 186 ? -20.406 7.623 5.126 1.00 82.56 186 LYS A N 1
ATOM 1462 C CA . LYS A 1 186 ? -20.425 8.513 6.299 1.00 82.56 186 LYS A CA 1
ATOM 1463 C C . LYS A 1 186 ? -20.876 9.918 5.902 1.00 82.56 186 LYS A C 1
ATOM 1465 O O . LYS A 1 186 ? -21.772 10.467 6.546 1.00 82.56 186 LYS A O 1
ATOM 1470 N N . GLU A 1 187 ? -20.338 10.450 4.810 1.00 81.69 187 GLU A N 1
ATOM 1471 C CA . GLU A 1 187 ? -20.713 11.756 4.272 1.00 81.69 187 GLU A CA 1
ATOM 1472 C C . GLU A 1 187 ? -22.167 11.763 3.776 1.00 81.69 187 GLU A C 1
ATOM 1474 O O . GLU A 1 187 ? -22.913 12.684 4.089 1.00 81.69 187 GLU A O 1
ATOM 1479 N N . GLN A 1 188 ? -22.646 10.697 3.127 1.00 81.31 188 GLN A N 1
ATOM 1480 C CA . GLN A 1 188 ? -24.051 10.579 2.724 1.00 81.31 188 GLN A CA 1
ATOM 1481 C C . GLN A 1 188 ? -25.002 10.551 3.931 1.00 81.31 188 GLN A C 1
ATOM 1483 O O . GLN A 1 188 ? -26.072 11.159 3.889 1.00 81.31 188 GLN A O 1
ATOM 1488 N N . ARG A 1 189 ? -24.643 9.870 5.031 1.00 85.62 189 ARG A N 1
ATOM 1489 C CA . ARG A 1 189 ? -25.434 9.924 6.277 1.00 85.62 189 ARG A CA 1
ATOM 1490 C C . ARG A 1 189 ? -25.435 11.321 6.876 1.00 85.62 189 ARG A C 1
ATOM 1492 O O . ARG A 1 189 ? -26.489 11.778 7.309 1.00 85.62 189 ARG A O 1
ATOM 1499 N N . ARG A 1 190 ? -24.285 11.994 6.888 1.00 90.38 190 ARG A N 1
ATOM 1500 C CA . ARG A 1 190 ? -24.175 13.378 7.350 1.00 90.38 190 ARG A CA 1
ATOM 1501 C C . ARG A 1 190 ? -25.040 14.313 6.498 1.00 90.38 190 ARG A C 1
ATOM 1503 O O . ARG A 1 190 ? -25.773 15.122 7.060 1.00 90.38 190 ARG A O 1
ATOM 1510 N N . GLN A 1 191 ? -25.012 14.172 5.172 1.00 87.06 191 GLN A N 1
ATOM 1511 C CA . GLN A 1 191 ? -25.866 14.935 4.261 1.00 87.06 191 GLN A CA 1
ATOM 1512 C C . GLN A 1 191 ? -27.344 14.639 4.493 1.00 87.06 191 GLN 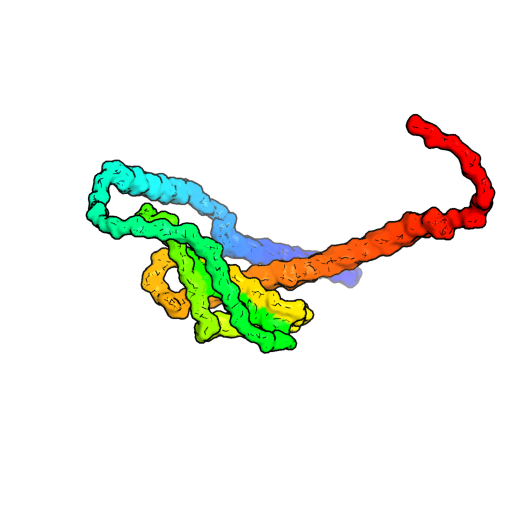A C 1
ATOM 1514 O O . GLN A 1 191 ? -28.107 15.581 4.640 1.00 87.06 191 GLN A O 1
ATOM 1519 N N . ARG A 1 192 ? -27.748 13.372 4.658 1.00 89.69 192 ARG A N 1
ATOM 1520 C CA . ARG A 1 192 ? -29.133 13.035 5.034 1.00 89.69 192 ARG A CA 1
ATOM 1521 C C . ARG A 1 192 ? -29.558 13.683 6.346 1.00 89.69 192 ARG A C 1
ATOM 1523 O O . ARG A 1 192 ? -30.656 14.208 6.426 1.00 89.69 192 ARG A O 1
ATOM 1530 N N . GLN A 1 193 ? -28.702 13.683 7.367 1.00 90.19 193 GLN A N 1
ATOM 1531 C CA . GLN A 1 193 ? -29.011 14.347 8.638 1.00 90.19 193 GLN A CA 1
ATOM 1532 C C . GLN A 1 193 ? -29.167 15.861 8.470 1.00 90.19 193 GLN A C 1
ATOM 1534 O O . GLN A 1 193 ? -30.058 16.457 9.072 1.00 90.19 193 GLN A O 1
ATOM 1539 N N . LEU A 1 194 ? -28.317 16.480 7.646 1.00 90.00 194 LEU A N 1
ATOM 1540 C CA . LEU A 1 194 ? -28.437 17.890 7.290 1.00 90.00 194 LEU A CA 1
ATOM 1541 C C . LEU A 1 194 ? -29.736 18.145 6.526 1.00 90.00 194 LEU A C 1
ATOM 1543 O O . LEU A 1 194 ? -30.483 19.028 6.915 1.00 90.00 194 LEU A O 1
ATOM 1547 N N . GLU A 1 195 ? -30.046 17.362 5.496 1.00 89.75 195 GLU A N 1
ATOM 1548 C CA . GLU A 1 195 ? -31.285 17.457 4.722 1.00 89.75 195 GLU A CA 1
ATOM 1549 C C . GLU A 1 195 ? -32.524 17.253 5.586 1.00 89.75 195 GLU A C 1
ATOM 1551 O O . GLU A 1 195 ? -33.488 17.988 5.431 1.00 89.75 195 GLU A O 1
ATOM 1556 N N . ASP A 1 196 ? -32.516 16.294 6.508 1.00 90.81 196 ASP A N 1
ATOM 1557 C CA . ASP A 1 196 ? -33.623 16.047 7.428 1.00 90.81 196 ASP A CA 1
ATOM 1558 C C . ASP A 1 196 ? -33.813 17.231 8.384 1.00 90.81 196 ASP A C 1
ATOM 1560 O O . ASP A 1 196 ? -34.944 17.651 8.623 1.00 90.81 196 ASP A O 1
ATOM 1564 N N . ASN A 1 197 ? -32.719 17.818 8.881 1.00 91.31 197 ASN A N 1
ATOM 1565 C CA . ASN A 1 197 ? -32.749 19.024 9.709 1.00 91.31 197 ASN A CA 1
ATOM 1566 C C . ASN A 1 197 ? -33.243 20.245 8.910 1.00 91.31 197 ASN A C 1
ATOM 1568 O O . ASN A 1 197 ? -34.170 20.934 9.337 1.00 91.31 197 ASN A O 1
ATOM 1572 N N . TYR A 1 198 ? -32.702 20.465 7.709 1.00 89.06 198 TYR A N 1
ATOM 1573 C CA . TYR A 1 198 ? -33.121 21.545 6.820 1.00 89.06 198 TYR A CA 1
ATOM 1574 C C . TYR A 1 198 ? -34.580 21.379 6.386 1.00 89.06 198 TYR A C 1
ATOM 1576 O O . TYR A 1 198 ? -35.352 22.330 6.443 1.00 89.06 198 TYR A O 1
ATOM 1584 N N . ARG A 1 199 ? -35.010 20.165 6.034 1.00 85.44 199 ARG A N 1
ATOM 1585 C CA . ARG A 1 199 ? -36.406 19.842 5.715 1.00 85.44 199 ARG A CA 1
ATOM 1586 C C . ARG A 1 199 ? -37.318 20.036 6.924 1.00 85.44 199 ARG A C 1
ATOM 1588 O O . ARG A 1 199 ? -38.439 20.500 6.758 1.00 85.44 199 ARG A O 1
ATOM 1595 N N . PHE A 1 200 ? -36.856 19.737 8.135 1.00 81.50 200 PHE A N 1
ATOM 1596 C CA . PHE A 1 200 ? -37.632 19.955 9.355 1.00 81.50 200 PHE A CA 1
ATOM 1597 C C . PHE A 1 200 ? -37.832 21.444 9.669 1.00 81.50 200 PHE A C 1
ATOM 1599 O O . PHE A 1 200 ? -38.958 21.864 9.933 1.00 81.50 200 PHE A O 1
ATOM 1606 N N . VAL A 1 201 ? -36.761 22.240 9.629 1.00 81.31 201 VAL A N 1
ATOM 1607 C CA . VAL A 1 201 ? -36.798 23.657 10.027 1.00 81.31 201 VAL A CA 1
ATOM 1608 C C . VAL A 1 201 ? -37.299 24.566 8.898 1.00 81.31 201 VAL A C 1
ATOM 1610 O O . VAL A 1 201 ? -38.045 25.503 9.166 1.00 81.31 201 VAL A O 1
ATOM 1613 N N . TRP A 1 202 ? -36.945 24.291 7.640 1.00 76.50 202 TRP A N 1
ATOM 1614 C CA . TRP A 1 202 ? -37.320 25.122 6.487 1.00 76.50 202 TRP A CA 1
ATOM 1615 C C . TRP A 1 202 ? -38.431 24.519 5.615 1.00 76.50 202 TRP A C 1
ATOM 1617 O O . TRP A 1 202 ? -39.081 25.266 4.891 1.00 76.50 202 TRP A O 1
ATOM 1627 N N . GLY A 1 203 ? -38.707 23.211 5.690 1.00 65.88 203 GLY A N 1
ATOM 1628 C CA . GLY A 1 203 ? -39.794 22.579 4.924 1.00 65.88 203 GLY A CA 1
ATOM 1629 C C . GLY A 1 203 ? -41.186 22.772 5.537 1.00 65.88 203 GLY A C 1
ATOM 1630 O O . GLY A 1 203 ? -42.165 22.872 4.803 1.00 65.88 203 GLY A O 1
ATOM 1631 N N . ARG A 1 204 ? -41.296 22.917 6.867 1.00 60.69 204 ARG A N 1
ATOM 1632 C CA . ARG A 1 204 ? -42.587 23.198 7.530 1.00 60.69 204 ARG A CA 1
ATOM 1633 C C . ARG A 1 204 ? -43.176 24.560 7.168 1.00 60.69 204 ARG A C 1
ATOM 1635 O O . ARG A 1 204 ? -44.392 24.691 7.101 1.00 60.69 204 ARG A O 1
ATOM 1642 N N . SER A 1 205 ? -42.334 25.541 6.856 1.00 57.12 205 SER A N 1
ATOM 1643 C CA . SER A 1 205 ? -42.779 26.876 6.437 1.00 57.12 205 SER A CA 1
ATOM 1644 C C . SER A 1 205 ? -43.488 26.882 5.078 1.00 57.12 205 SER A C 1
ATOM 1646 O O . SER A 1 205 ? -44.121 27.875 4.735 1.00 57.12 205 SER A O 1
ATOM 1648 N N . GLN A 1 206 ? -43.378 25.802 4.294 1.00 56.44 206 GLN A N 1
ATOM 1649 C CA . GLN A 1 206 ? -44.009 25.693 2.977 1.00 56.44 206 GLN A CA 1
ATOM 1650 C C . GLN A 1 206 ? -45.378 24.989 3.023 1.00 56.44 206 GLN A C 1
ATOM 1652 O O . GLN A 1 206 ? -46.184 25.183 2.118 1.00 56.44 206 GLN A O 1
ATOM 1657 N N . GLU A 1 207 ? -45.666 24.221 4.081 1.00 53.50 207 GLU A N 1
ATOM 1658 C CA . GLU A 1 207 ? -46.923 23.467 4.251 1.00 53.50 207 GLU A CA 1
ATOM 1659 C C . GLU A 1 207 ? -47.942 24.191 5.167 1.00 53.50 207 GLU A C 1
ATOM 1661 O O . GLU A 1 207 ? -49.111 23.820 5.211 1.00 53.50 207 GLU A O 1
ATOM 1666 N N . GLU A 1 208 ? -47.531 25.282 5.830 1.00 47.66 208 GLU A N 1
ATOM 1667 C CA . GLU A 1 208 ? -48.383 26.194 6.622 1.00 47.66 208 GLU A CA 1
ATOM 1668 C C . GLU A 1 208 ? -48.742 27.506 5.888 1.00 47.66 208 GLU A C 1
ATOM 1670 O O . GLU A 1 208 ? -49.014 28.533 6.510 1.00 47.66 208 GLU A O 1
ATOM 1675 N N . LEU A 1 209 ? -48.798 27.503 4.552 1.00 41.50 209 LEU A N 1
ATOM 1676 C CA . LEU A 1 209 ? -49.568 28.529 3.844 1.00 41.50 209 LEU A CA 1
ATOM 1677 C C . LEU A 1 209 ? -51.044 28.108 3.863 1.00 41.50 209 LEU A C 1
ATOM 1679 O O . LEU A 1 209 ? -51.386 27.084 3.265 1.00 41.50 209 LEU A O 1
ATOM 1683 N N . PRO A 1 210 ? -51.941 28.855 4.535 1.00 41.56 210 PRO A N 1
ATOM 1684 C CA . PRO A 1 210 ? -53.358 28.569 4.448 1.00 41.56 210 PRO A CA 1
ATOM 1685 C C . PRO A 1 210 ? -53.769 28.706 2.984 1.00 41.56 210 PRO A C 1
ATOM 1687 O O . PRO A 1 210 ? -53.505 29.721 2.339 1.00 41.56 210 PRO A O 1
ATOM 1690 N N . THR A 1 211 ? -54.443 27.684 2.468 1.00 48.69 211 THR A N 1
ATOM 1691 C CA . THR A 1 211 ? -55.286 27.782 1.279 1.00 48.69 211 THR A CA 1
ATOM 1692 C C . THR A 1 211 ? -56.365 28.830 1.558 1.00 48.69 211 THR A C 1
ATOM 1694 O O . THR A 1 211 ? -57.461 28.507 2.016 1.00 48.69 211 THR A O 1
ATOM 1697 N N . ALA A 1 212 ? -56.032 30.101 1.369 1.00 38.88 212 ALA A N 1
ATOM 1698 C CA . ALA A 1 212 ? -56.919 31.227 1.577 1.00 38.88 212 ALA A CA 1
ATOM 1699 C C . ALA A 1 212 ? -57.013 32.028 0.282 1.00 38.88 212 ALA A C 1
ATOM 1701 O O . ALA A 1 212 ? -56.057 32.674 -0.129 1.00 38.88 212 ALA A O 1
ATOM 1702 N N . GLY A 1 213 ? -58.211 31.994 -0.300 1.00 34.97 213 GLY A N 1
ATOM 1703 C CA . GLY A 1 213 ? -58.736 33.074 -1.127 1.00 34.97 213 GLY A CA 1
ATOM 1704 C C . GLY A 1 213 ? -58.329 33.034 -2.593 1.00 34.97 213 GLY A C 1
ATOM 1705 O O . GLY A 1 213 ? -57.199 33.330 -2.953 1.00 34.97 213 GLY A O 1
ATOM 1706 N N . GLY A 1 214 ? -59.303 32.739 -3.455 1.00 45.09 214 GLY A N 1
ATOM 1707 C CA . GLY A 1 214 ? -59.258 33.233 -4.826 1.00 45.09 214 GLY A CA 1
ATOM 1708 C C . GLY A 1 214 ? -59.322 34.765 -4.871 1.00 45.09 214 GLY A C 1
ATOM 1709 O O . GLY A 1 214 ? -59.685 35.395 -3.879 1.00 45.09 214 GLY A O 1
ATOM 1710 N N . THR A 1 215 ? -59.041 35.306 -6.062 1.00 42.00 215 THR A N 1
ATOM 1711 C CA . THR A 1 215 ? -59.048 36.734 -6.453 1.00 42.00 215 THR A CA 1
ATOM 1712 C C . THR A 1 215 ? -57.935 37.541 -5.770 1.00 42.00 215 THR A C 1
ATOM 1714 O O . THR A 1 215 ? -57.876 37.617 -4.555 1.00 42.00 215 THR A O 1
ATOM 1717 N N . ASP A 1 216 ? -56.960 38.089 -6.487 1.00 37.59 216 ASP A N 1
ATOM 1718 C CA . ASP A 1 216 ? -57.191 39.111 -7.501 1.00 37.59 216 ASP A CA 1
ATOM 1719 C C . ASP A 1 216 ? -56.088 39.108 -8.569 1.00 37.59 216 ASP A C 1
ATOM 1721 O O . ASP A 1 216 ? -54.902 38.943 -8.278 1.00 37.59 216 ASP A O 1
ATOM 1725 N N . SER A 1 217 ? -56.514 39.252 -9.818 1.00 54.28 217 SER A N 1
ATOM 1726 C CA . SER A 1 217 ? -55.654 39.623 -10.931 1.00 54.28 217 SER A CA 1
ATOM 1727 C C . SER A 1 217 ? -55.485 41.133 -10.878 1.00 54.28 217 SER A C 1
ATOM 1729 O O . SER A 1 217 ? -56.490 41.812 -10.989 1.00 54.28 217 SER A O 1
ATOM 1731 N N . ASP A 1 218 ? -54.263 41.644 -10.740 1.00 50.97 218 ASP A N 1
ATOM 1732 C CA . ASP A 1 218 ? -53.736 42.701 -11.611 1.00 50.97 218 ASP A CA 1
ATOM 1733 C C . ASP A 1 218 ? -52.348 43.179 -11.158 1.00 50.97 218 ASP A C 1
ATOM 1735 O O . ASP A 1 218 ? -52.030 43.225 -9.973 1.00 50.97 218 ASP A O 1
ATOM 1739 N N . GLU A 1 219 ? -51.565 43.571 -12.166 1.00 53.56 219 GLU A N 1
ATOM 1740 C CA . GLU A 1 219 ? -50.507 44.582 -12.086 1.00 53.56 219 GLU A CA 1
ATOM 1741 C C . GLU A 1 219 ? -49.190 44.192 -11.390 1.00 53.56 219 GLU A C 1
ATOM 1743 O O . GLU A 1 219 ? -49.012 44.392 -10.198 1.00 53.56 219 GLU A O 1
ATOM 1748 N N . LEU A 1 220 ? -48.211 43.734 -12.181 1.00 51.69 220 LEU A N 1
ATOM 1749 C CA . LEU A 1 220 ? -46.932 44.445 -12.326 1.00 51.69 220 LEU A CA 1
ATOM 1750 C C . LEU A 1 220 ? -46.339 44.144 -13.713 1.00 51.69 220 LEU A C 1
ATOM 1752 O O . LEU A 1 220 ? -45.894 43.036 -14.014 1.00 51.69 220 LEU A O 1
ATOM 1756 N N . ASP A 1 221 ? -46.432 45.176 -14.545 1.00 54.22 221 ASP A N 1
ATOM 1757 C CA . ASP A 1 221 ? -45.778 45.384 -15.833 1.00 54.22 221 ASP A CA 1
ATOM 1758 C C . ASP A 1 221 ? -44.252 45.554 -15.634 1.00 54.22 221 ASP A C 1
ATOM 1760 O O . ASP A 1 221 ? -43.825 45.964 -14.555 1.00 54.22 221 ASP A O 1
ATOM 1764 N N . PHE A 1 222 ? -43.484 45.194 -16.669 1.00 52.22 222 PHE A N 1
ATOM 1765 C CA . PHE A 1 222 ? -42.010 45.135 -16.824 1.00 52.22 222 PHE A CA 1
ATOM 1766 C C . PHE A 1 222 ? -41.074 45.757 -15.765 1.00 52.22 222 PHE A C 1
ATOM 1768 O O . PHE A 1 222 ? -41.146 46.980 -15.510 1.00 52.22 222 PHE A O 1
#

Sequence (222 aa):
SEMAKLKEEVKSEMEKEFDHIIDEVEDELETEGLKGEFDRKQASKSLASTLNKLIDKLDSGKVPNKGDKEQDILTCLCPLSVSDGDPDGRVKVRVTKVRPGSARQKELRVQEMSRDNPQLRHIESVVKDLLEKEGLKAEGKIEIKIVTTGGLGEEDDTHWLSEEDTKNLKDIFFNILIQGTEEAHKEQRRQRQLEDNYRFVWGRSQEELPTAGGTDSDELDF

pLDDT: mean 70.9, std 18.03, range [28.17, 95.75]

Organism: Varanus komodoensis (NCBI:txid61221)

Secondary structure (DSSP, 8-state):
-HHHHHHHHHHHHHHHHHHHHHHHHHHHHHHTT-SS---HHHHHHHHHHHHHHHHHHHHT---------------------------S--EEEEEEEEEPPPTT--S-EEEEPPTT-HHHHHHHHHHHHHHHHTT----S-EEEEEEEE--S----TT-SS-HHHHHHHHHHHIIIIIIHHHHHHHHHHHHHHHHHHHHHHHHHHHH---------------

InterPro domains:
  IPR045149 Protein OS-9-like [PTHR15414] (14-173)

Foldseek 3Di:
DVVVVVVVVVVVVVVVVVVVVVVVVVVVCVVVVVPDDPPVVVVVVVVVVVVVVVVCVVVVPDDDDDDDDDDDDDDPDDPPPDDDDDQALFEAEKEWEWEPDDPVDPDTDIDIDDPPDPVRVVLRVVLCVVCVVLVNRSNDYHYHYHYHHDDPDPDDPPPSDDPVRSVVVSVVCCCCPRVVVVVVVVVVVVVVVVVVVCCVPVVVVVVPPPPDDDDDDDDDDD

Radius of gyration: 31.85 Å; chains: 1; bounding box: 92×63×92 Å